Protein AF-0000000069947125 (afdb_homodimer)

pLDDT: mean 74.02, std 27.95, range [19.19, 97.94]

Secondary structure (DSSP, 8-state):
---------------------TT----------------SS-EETTEEEEE-SS---TT-EEEEEEEE-TTSSEEEEEE-BSSSSPPEEEEEETTTTEEEEESBSSTT-SEE------TTS--EEEEEEEEEE-TT--EEEEEEEEETT-PPPPPEEEEES-GGGB-EEEE-SSEEEEEEEEEE-----/--------------------------------TT---------BTTBEEEE-SS---TT-EEEEEEEE-TTSSEEEEEE-BSSSSPPEEEEEETTTTEEEEESBSSTT-SEE------TTSPPEEEEEEEEEE-TT--EEEEEEEEETT-PBPPPEEEE-S-GGGB-EEEE-SSEEEEEEEEEE-----

Foldseek 3Di:
DDDCPDDPVPPDDPPDPPPPDPPPCVDDDPPCVVCPPCPQQPPDVFFRKDWDPDQDDAFKKKKWKAWWDLVDQWWKKWFDFQVPDDIWMWIAGNPQQWIAIPPFPDPPPTFHHDDDDDPVDIKMKMKMWGWHADPVRWTKIWIWMDMPNDDITDITIDTDDDSRRGTMMGGGHGGDDIDDMDIDDDDPD/DDDDPPPCVDPPPPDPPDPPPPPDPPDPDDPCPVPPVCCPQPPDVFFRKDFDPDQDDAFKKKKWKAWWDLVDQWWKKWFDFQVPDDIWMWIAGNPQQWIAIPPFPDPPPTFHHDDDDDPVDIKMKMKMWGWHADPVRWTKIWIWMDMNNDDITDITIDTDDDSRRGTMMGGGHTGDDIDDMDIDDDDPD

Sequence (378 aa):
MEFVLCLIVLAIPYNQGAALPASDLELITKNDLSSSSELSPRISDGGTVFQMPTTIQPDLVITILGSLNTKDESFTVVLPSTSGSEDCQIQFFFENKTIVMSPAGSIQEPASYCMNLSDTVQHNFTLKLNARVSVAGVKSLGMVFEGDDYDESPYLTCVINDFQDIKQIIMKEGVANIHSLKFEFEQNHMEFVLCLIVLAIPYNQGAALPASDLELITKNDLSSSSELSPRISDGGTVFQMPTTIQPDLVITILGSLNTKDESFTVVLPSTSGSEDCQIQFFFENKTIVMSPAGSIQEPASYCMNLSDTVQHNFTLKLNARVSVAGVKSLGMVFEGDDYDESPYLTCVINDFQDIKQIIMKEGVANIHSLKFEFEQNH

Solvent-accessible surface area (backbone atoms only — not comparable to full-atom values): 21389 Å² total; per-residue (Å²): 133,85,86,81,80,73,80,80,76,77,79,76,74,85,73,75,79,72,77,73,76,76,68,72,66,70,69,82,77,79,69,79,72,64,74,72,72,75,64,52,54,61,58,50,105,64,20,36,51,32,38,45,37,53,76,56,41,72,55,26,34,39,39,39,33,30,29,46,28,79,89,42,69,29,33,34,40,36,36,49,40,72,80,70,55,78,42,36,34,41,37,36,32,63,86,81,27,35,34,38,42,32,52,55,55,49,88,70,62,66,38,78,38,88,68,91,81,54,94,84,51,88,40,37,37,39,42,37,36,34,31,40,62,45,95,89,64,51,35,28,39,34,36,37,44,27,47,67,84,48,68,68,37,70,80,42,36,23,60,44,93,51,52,76,31,45,51,40,42,30,41,42,42,24,62,64,44,66,38,33,43,34,40,35,41,59,73,82,123,138,79,89,82,72,81,76,75,76,79,72,79,76,81,74,77,75,79,74,71,75,81,61,79,68,70,74,79,70,82,72,76,73,59,76,64,76,66,77,48,56,59,66,52,106,64,20,35,58,33,38,46,37,49,70,57,37,72,55,25,34,40,39,40,34,31,30,47,28,79,89,43,67,32,33,31,39,36,36,48,40,72,82,70,55,78,42,38,35,40,36,35,32,63,85,80,29,33,34,38,43,31,52,55,56,47,89,70,61,65,39,76,37,89,65,91,82,55,92,86,50,87,40,36,37,39,40,38,38,34,30,41,62,48,94,88,66,50,36,30,41,35,35,37,45,26,48,67,83,46,68,67,36,69,81,42,36,23,59,45,92,52,51,78,31,44,51,40,42,29,41,45,41,24,62,65,45,66,38,33,42,33,40,35,42,59,73,83,125

Structure (mmCIF, N/CA/C/O backbone):
data_AF-0000000069947125-model_v1
#
loop_
_entity.id
_entity.type
_entity.pdbx_description
1 polymer 'Uncharacterized protein LOC113500694'
#
loop_
_atom_site.group_PDB
_atom_site.id
_atom_site.type_symbol
_atom_site.label_atom_id
_atom_site.label_alt_id
_atom_site.label_comp_id
_atom_site.label_asym_id
_atom_site.label_entity_id
_atom_site.label_seq_id
_atom_site.pdbx_PDB_ins_code
_atom_site.Cartn_x
_atom_site.Cartn_y
_atom_site.Cartn_z
_atom_site.occupancy
_atom_site.B_iso_or_equiv
_atom_site.auth_seq_id
_atom_site.auth_comp_id
_atom_site.auth_asym_id
_atom_site.auth_atom_id
_atom_site.pdbx_PDB_model_num
ATOM 1 N N . MET A 1 1 ? -81.812 -67.062 -23.5 1 29.16 1 MET A N 1
ATOM 2 C CA . MET A 1 1 ? -82.125 -66.188 -22.375 1 29.16 1 MET A CA 1
ATOM 3 C C . MET A 1 1 ? -80.938 -65.375 -21.969 1 29.16 1 MET A C 1
ATOM 5 O O . MET A 1 1 ? -81.062 -64.375 -21.219 1 29.16 1 MET A O 1
ATOM 9 N N . GLU A 1 2 ? -79.625 -65.812 -22.219 1 31.48 2 GLU A N 1
ATOM 10 C CA . GLU A 1 2 ? -78.75 -65.562 -21.141 1 31.48 2 GLU A CA 1
ATOM 11 C C . GLU A 1 2 ? -78.5 -64.062 -20.969 1 31.48 2 GLU A C 1
ATOM 13 O O . GLU A 1 2 ? -78.75 -63.281 -21.891 1 31.48 2 GLU A O 1
ATOM 18 N N . PHE A 1 3 ? -77.625 -63.75 -19.828 1 36.22 3 PHE A N 1
ATOM 19 C CA . PHE A 1 3 ? -77.25 -62.812 -18.797 1 36.22 3 PHE A CA 1
ATOM 20 C C . PHE A 1 3 ? -76.375 -61.719 -19.391 1 36.22 3 PHE A C 1
ATOM 22 O O . PHE A 1 3 ? -75.312 -62 -19.984 1 36.22 3 PHE A O 1
ATOM 29 N N . VAL A 1 4 ? -76.938 -60.5 -19.828 1 31.3 4 VAL A N 1
ATOM 30 C CA . VAL A 1 4 ? -76.438 -59.25 -20.391 1 31.3 4 VAL A CA 1
ATOM 31 C C . VAL A 1 4 ? -75.5 -58.625 -19.406 1 31.3 4 VAL A C 1
ATOM 33 O O . VAL A 1 4 ? -75.875 -58.156 -18.328 1 31.3 4 VAL A O 1
ATOM 36 N N . LEU A 1 5 ? -74.312 -59.25 -19.125 1 30.03 5 LEU A N 1
ATOM 37 C CA . LEU A 1 5 ? -73.312 -58.75 -18.188 1 30.03 5 LEU A CA 1
ATOM 38 C C . LEU A 1 5 ? -72.875 -57.312 -18.516 1 30.03 5 LEU A C 1
ATOM 40 O O . LEU A 1 5 ? -72.312 -57.062 -19.562 1 30.03 5 LEU A O 1
ATOM 44 N N . CYS A 1 6 ? -73.875 -56.344 -18.438 1 28.56 6 CYS A N 1
ATOM 45 C CA . CYS A 1 6 ? -73.5 -54.969 -18.766 1 28.56 6 CYS A CA 1
ATOM 46 C C . CYS A 1 6 ? -72.312 -54.5 -17.969 1 28.56 6 CYS A C 1
ATOM 48 O O . CYS A 1 6 ? -72.125 -54.938 -16.828 1 28.56 6 CYS A O 1
ATOM 50 N N . LEU A 1 7 ? -71.375 -53.688 -18.594 1 27.12 7 LEU A N 1
ATOM 51 C CA . LEU A 1 7 ? -70.125 -52.938 -18.625 1 27.12 7 LEU A CA 1
ATOM 52 C C . LEU A 1 7 ? -70.062 -51.844 -17.562 1 27.12 7 LEU A C 1
ATOM 54 O O . LEU A 1 7 ? -70.75 -50.844 -17.688 1 27.12 7 LEU A O 1
ATOM 58 N N . ILE A 1 8 ? -70.188 -52.219 -16.234 1 27.58 8 ILE A N 1
ATOM 59 C CA . ILE A 1 8 ? -70.312 -51.188 -15.211 1 27.58 8 ILE A CA 1
ATOM 60 C C . ILE A 1 8 ? -69 -50.344 -15.203 1 27.58 8 ILE A C 1
ATOM 62 O O . ILE A 1 8 ? -67.938 -50.844 -14.852 1 27.58 8 ILE A O 1
ATOM 66 N N . VAL A 1 9 ? -68.688 -49.562 -16.266 1 27.67 9 VAL A N 1
ATOM 67 C CA . VAL A 1 9 ? -67.5 -48.719 -16.359 1 27.67 9 VAL A CA 1
ATOM 68 C C . VAL A 1 9 ? -67.5 -47.688 -15.211 1 27.67 9 VAL A C 1
ATOM 70 O O . VAL A 1 9 ? -68.312 -46.781 -15.188 1 27.67 9 VAL A O 1
ATOM 73 N N . LEU A 1 10 ? -67.312 -48.156 -13.969 1 21.95 10 LEU A N 1
ATOM 74 C CA . LEU A 1 10 ? -67.25 -47.219 -12.852 1 21.95 10 LEU A CA 1
ATOM 75 C C . LEU A 1 10 ? -66.25 -46.094 -13.094 1 21.95 10 LEU A C 1
ATOM 77 O O . LEU A 1 10 ? -65.062 -46.375 -13.383 1 21.95 10 LEU A O 1
ATOM 81 N N . ALA A 1 11 ? -66.625 -44.875 -13.438 1 26.78 11 ALA A N 1
ATOM 82 C CA . ALA A 1 11 ? -66.125 -43.531 -13.602 1 26.78 11 ALA A CA 1
ATOM 83 C C . ALA A 1 11 ? -65.375 -43.062 -12.328 1 26.78 11 ALA A C 1
ATOM 85 O O . ALA A 1 11 ? -66.062 -42.719 -11.344 1 26.78 11 ALA A O 1
ATOM 86 N N . ILE A 1 12 ? -64.688 -43.938 -11.617 1 25.39 12 ILE A N 1
ATOM 87 C CA . ILE A 1 12 ? -64.25 -43.375 -10.336 1 25.39 12 ILE A CA 1
ATOM 88 C C . ILE A 1 12 ? -63.625 -42 -10.547 1 25.39 12 ILE A C 1
ATOM 90 O O . ILE A 1 12 ? -63.062 -41.719 -11.617 1 25.39 12 ILE A O 1
ATOM 94 N N . PRO A 1 13 ? -63.406 -41.156 -9.43 1 24.84 13 PRO A N 1
ATOM 95 C CA . PRO A 1 13 ? -63.406 -39.875 -8.758 1 24.84 13 PRO A CA 1
ATOM 96 C C . PRO A 1 13 ? -62.062 -39.156 -8.867 1 24.84 13 PRO A C 1
ATOM 98 O O . PRO A 1 13 ? -61.906 -38.062 -8.336 1 24.84 13 PRO A O 1
ATOM 101 N N . TYR A 1 14 ? -60.938 -39.844 -9.477 1 24.58 14 TYR A N 1
ATOM 102 C CA . TYR A 1 14 ? -59.719 -39.438 -8.828 1 24.58 14 TYR A CA 1
ATOM 103 C C . TYR A 1 14 ? -59.5 -37.938 -8.977 1 24.58 14 TYR A C 1
ATOM 105 O O . TYR A 1 14 ? -59.531 -37.406 -10.086 1 24.58 14 TYR A O 1
ATOM 113 N N . ASN A 1 15 ? -59.875 -37.125 -7.941 1 22.53 15 ASN A N 1
ATOM 114 C CA . ASN A 1 15 ? -59.719 -35.719 -7.602 1 22.53 15 ASN A CA 1
ATOM 115 C C . ASN A 1 15 ? -58.312 -35.25 -7.902 1 22.53 15 ASN A C 1
ATOM 117 O O . ASN A 1 15 ? -57.312 -35.812 -7.418 1 22.53 15 ASN A O 1
ATOM 121 N N . GLN A 1 16 ? -58.156 -34.688 -9.031 1 21.92 16 GLN A N 1
ATOM 122 C CA . GLN A 1 16 ? -57.062 -33.969 -9.648 1 21.92 16 GLN A CA 1
ATOM 123 C C . GLN A 1 16 ? -56.438 -32.938 -8.68 1 21.92 16 GLN A C 1
ATOM 125 O O . GLN A 1 16 ? -57.156 -32.125 -8.117 1 21.92 16 GLN A O 1
ATOM 130 N N . GLY A 1 17 ? -55.469 -33.438 -7.809 1 21.44 17 GLY A N 1
ATOM 131 C CA . GLY A 1 17 ? -54.594 -32.656 -6.949 1 21.44 17 GLY A CA 1
ATOM 132 C C . GLY A 1 17 ? -54.125 -31.359 -7.578 1 21.44 17 GLY A C 1
ATOM 133 O O . GLY A 1 17 ? -53.469 -31.359 -8.625 1 21.44 17 GLY A O 1
ATOM 134 N N . ALA A 1 18 ? -55.062 -30.453 -7.691 1 22.55 18 ALA A N 1
ATOM 135 C CA . ALA A 1 18 ? -54.812 -29.062 -8.078 1 22.55 18 ALA A CA 1
ATOM 136 C C . ALA A 1 18 ? -53.469 -28.578 -7.531 1 22.55 18 ALA A C 1
ATOM 138 O O . ALA A 1 18 ? -53.094 -28.922 -6.406 1 22.55 18 ALA A O 1
ATOM 139 N N . ALA A 1 19 ? -52.594 -28.266 -8.469 1 21.61 19 ALA A N 1
ATOM 140 C CA . ALA A 1 19 ? -51.281 -27.625 -8.508 1 21.61 19 ALA A CA 1
ATOM 141 C C . ALA A 1 19 ? -51.281 -26.328 -7.719 1 21.61 19 ALA A C 1
ATOM 143 O O . ALA A 1 19 ? -52.062 -25.406 -8.016 1 21.61 19 ALA A O 1
ATOM 144 N N . LEU A 1 20 ? -51.344 -26.391 -6.41 1 22.44 20 LEU A N 1
ATOM 145 C CA . LEU A 1 20 ? -51.281 -25.156 -5.625 1 22.44 20 LEU A CA 1
ATOM 146 C C . LEU A 1 20 ? -50.281 -24.172 -6.207 1 22.44 20 LEU A C 1
ATOM 148 O O . LEU A 1 20 ? -49.219 -24.594 -6.711 1 22.44 20 LEU A O 1
ATOM 152 N N . PRO A 1 21 ? -50.812 -23.062 -6.598 1 21.88 21 PRO A N 1
ATOM 153 C CA . PRO A 1 21 ? -50.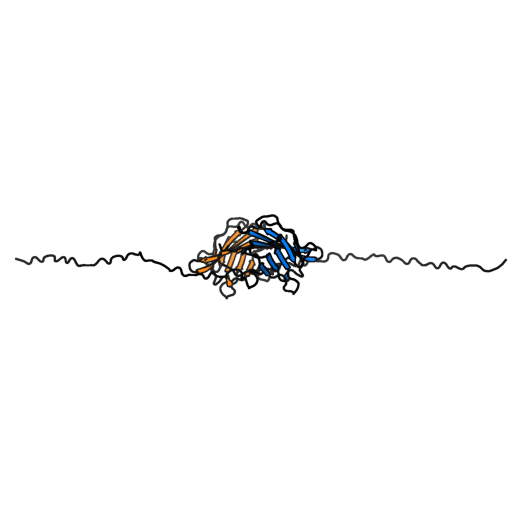094 -21.922 -7.152 1 21.88 21 PRO A CA 1
ATOM 154 C C . PRO A 1 21 ? -48.812 -21.609 -6.383 1 21.88 21 PRO A C 1
ATOM 156 O O . PRO A 1 21 ? -48.75 -21.828 -5.172 1 21.88 21 PRO A O 1
ATOM 159 N N . ALA A 1 22 ? -47.688 -21.812 -7.086 1 23.03 22 ALA A N 1
ATOM 160 C CA . ALA A 1 22 ? -46.312 -21.547 -6.734 1 23.03 22 ALA A CA 1
ATOM 161 C C . ALA A 1 22 ? -46.156 -20.141 -6.141 1 23.03 22 ALA A C 1
ATOM 163 O O . ALA A 1 22 ? -45.031 -19.641 -6.012 1 23.03 22 ALA A O 1
ATOM 164 N N . SER A 1 23 ? -47.344 -19.5 -6.082 1 22.16 23 SER A N 1
ATOM 165 C CA . SER A 1 23 ? -47 -18.094 -6.004 1 22.16 23 SER A CA 1
ATOM 166 C C . SER A 1 23 ? -46.062 -17.812 -4.836 1 22.16 23 SER A C 1
ATOM 168 O O . SER A 1 23 ? -45.344 -16.812 -4.828 1 22.16 23 SER A O 1
ATOM 170 N N . ASP A 1 24 ? -46.438 -18.469 -3.723 1 21.67 24 ASP A N 1
ATOM 171 C CA . ASP A 1 24 ? -46.156 -17.625 -2.572 1 21.67 24 ASP A CA 1
ATOM 172 C C . ASP A 1 24 ? -44.656 -17.5 -2.338 1 21.67 24 ASP A C 1
ATOM 174 O O . ASP A 1 24 ? -44.125 -18.094 -1.401 1 21.67 24 ASP A O 1
ATOM 178 N N . LEU A 1 25 ? -43.812 -17.953 -3.189 1 19.69 25 LEU A N 1
ATOM 179 C CA . LEU A 1 25 ? -42.469 -17.891 -2.66 1 19.69 25 LEU A CA 1
ATOM 180 C C . LEU A 1 25 ? -42.156 -16.516 -2.07 1 19.69 25 LEU A C 1
ATOM 182 O O . LEU A 1 25 ? -41.906 -15.57 -2.809 1 19.69 25 LEU A O 1
ATOM 186 N N . GLU A 1 26 ? -43.062 -16.062 -1.265 1 22.45 26 GLU A N 1
ATOM 187 C CA . GLU A 1 26 ? -42.688 -14.836 -0.564 1 22.45 26 GLU A CA 1
ATOM 188 C C . GLU A 1 26 ? -41.281 -14.922 0.019 1 22.45 26 GLU A C 1
ATOM 190 O O . GLU A 1 26 ? -41.062 -15.57 1.047 1 22.45 26 GLU A O 1
ATOM 195 N N . LEU A 1 27 ? -40.406 -15.438 -0.745 1 19.92 27 LEU A N 1
ATOM 196 C CA . LEU A 1 27 ? -39.094 -15.586 -0.104 1 19.92 27 LEU A CA 1
ATOM 197 C C . LEU A 1 27 ? -38.875 -14.508 0.953 1 19.92 27 LEU A C 1
ATOM 199 O O . LEU A 1 27 ? -39.531 -13.469 0.918 1 19.92 27 LEU A O 1
ATOM 203 N N . ILE A 1 28 ? -37.562 -14.461 1.354 1 19.83 28 ILE A N 1
ATOM 204 C CA . ILE A 1 28 ? -36.719 -14.156 2.52 1 19.83 28 ILE A CA 1
ATOM 205 C C . ILE A 1 28 ? -36.844 -12.68 2.865 1 19.83 28 ILE A C 1
ATOM 207 O O . ILE A 1 28 ? -36.719 -11.82 1.988 1 19.83 28 ILE A O 1
ATOM 211 N N . THR A 1 29 ? -37.375 -12.383 3.91 1 19.19 29 THR A N 1
ATOM 212 C CA . THR A 1 29 ? -37.406 -11.289 4.875 1 19.19 29 THR A CA 1
ATOM 213 C C . THR A 1 29 ? -36.094 -10.523 4.859 1 19.19 29 THR A C 1
ATOM 215 O O . THR A 1 29 ? -35 -11.125 4.828 1 19.19 29 THR A O 1
ATOM 218 N N . LYS A 1 30 ? -36.156 -9.219 4.555 1 27.03 30 LYS A N 1
ATOM 219 C CA . LYS A 1 30 ? -35.25 -8.086 4.668 1 27.03 30 LYS A CA 1
ATOM 220 C C . LYS A 1 30 ? -34.469 -8.133 5.977 1 27.03 30 LYS A C 1
ATOM 222 O O . LYS A 1 30 ? -34.969 -7.75 7.027 1 27.03 30 LYS A O 1
ATOM 227 N N . ASN A 1 31 ? -33.969 -9.297 6.367 1 22.95 31 ASN A N 1
ATOM 228 C CA . ASN A 1 31 ? -33.188 -9.078 7.574 1 22.95 31 ASN A CA 1
ATOM 229 C C . ASN A 1 31 ? -32.406 -7.75 7.512 1 22.95 31 ASN A C 1
ATOM 231 O O . ASN A 1 31 ? -31.844 -7.406 6.484 1 22.95 31 ASN A O 1
ATOM 235 N N . ASP A 1 32 ? -32.75 -6.848 8.336 1 23.28 32 ASP A N 1
ATOM 236 C CA . ASP A 1 32 ? -32.094 -5.645 8.852 1 23.28 32 ASP A CA 1
ATOM 237 C C . ASP A 1 32 ? -30.609 -5.859 9.039 1 23.28 32 ASP A C 1
ATOM 239 O O . ASP A 1 32 ? -30.156 -6.215 10.125 1 23.28 32 ASP A O 1
ATOM 243 N N . LEU A 1 33 ? -30 -6.625 8.195 1 24.45 33 LEU A N 1
ATOM 244 C CA . LEU A 1 33 ? -28.547 -6.707 8.25 1 24.45 33 LEU A CA 1
ATOM 245 C C . LEU A 1 33 ? -27.922 -5.312 8.258 1 24.45 33 LEU A C 1
ATOM 247 O O . LEU A 1 33 ? -27.719 -4.719 7.199 1 24.45 33 LEU A O 1
ATOM 251 N N . SER A 1 34 ? -28.391 -4.504 8.977 1 25.89 34 SER A N 1
ATOM 252 C CA . SER A 1 34 ? -27.734 -3.26 9.352 1 25.89 34 SER A CA 1
ATOM 253 C C . SER A 1 34 ? -26.266 -3.492 9.695 1 25.89 34 SER A C 1
ATOM 255 O O . SER A 1 34 ? -25.609 -2.613 10.25 1 25.89 34 SER A O 1
ATOM 257 N N . SER A 1 35 ? -25.891 -4.805 9.938 1 26.44 35 SER A N 1
ATOM 258 C CA . SER A 1 35 ? -24.531 -4.824 10.453 1 26.44 35 SER A CA 1
ATOM 259 C C . SER A 1 35 ? -23.578 -4.109 9.508 1 26.44 35 SER A C 1
ATOM 261 O O . SER A 1 35 ? -23.219 -4.641 8.453 1 26.44 35 SER A O 1
ATOM 263 N N . SER A 1 36 ? -23.875 -2.971 9.18 1 28.89 36 SER A N 1
ATOM 264 C CA . SER A 1 36 ? -22.953 -2.014 8.586 1 28.89 36 SER A CA 1
ATOM 265 C C . SER A 1 36 ? -21.531 -2.271 9.047 1 28.89 36 SER A C 1
ATOM 267 O O . SER A 1 36 ? -21.156 -1.948 10.18 1 28.89 36 SER A O 1
ATOM 269 N N . SER A 1 37 ? -21.016 -3.457 8.969 1 28.67 37 SER A N 1
ATOM 270 C CA . SER A 1 37 ? -19.703 -3.998 9.297 1 28.67 37 SER A CA 1
ATOM 271 C C . SER A 1 37 ? -18.594 -2.967 9.055 1 28.67 37 SER A C 1
ATOM 273 O O . SER A 1 37 ? -18.484 -2.43 7.949 1 28.67 37 SER A O 1
ATOM 275 N N . GLU A 1 38 ? -18.125 -2.287 10.086 1 29.22 38 GLU A N 1
ATOM 276 C CA . GLU A 1 38 ? -17 -1.437 10.5 1 29.22 38 GLU A CA 1
ATOM 277 C C . GLU A 1 38 ? -15.703 -1.87 9.828 1 29.22 38 GLU A C 1
ATOM 279 O O . GLU A 1 38 ? -14.883 -2.555 10.445 1 29.22 38 GLU A O 1
ATOM 284 N N . LEU A 1 39 ? -15.812 -2.707 8.953 1 33.25 39 LEU A N 1
ATOM 285 C CA . LEU A 1 39 ? -14.594 -3.168 8.305 1 33.25 39 LEU A CA 1
ATOM 286 C C . LEU A 1 39 ? -13.711 -1.988 7.898 1 33.25 39 LEU A C 1
ATOM 288 O O . LEU A 1 39 ? -12.992 -2.061 6.906 1 33.25 39 LEU A O 1
ATOM 292 N N . SER A 1 40 ? -14.219 -0.726 8.133 1 35.06 40 SER A N 1
ATOM 293 C CA . SER A 1 40 ? -13.461 0.505 7.934 1 35.06 40 SER A CA 1
ATOM 294 C C . SER A 1 40 ? -12.156 0.485 8.711 1 35.06 40 SER A C 1
ATOM 296 O O . SER A 1 40 ? -12.094 -0.067 9.812 1 35.06 40 SER A O 1
ATOM 298 N N . PRO A 1 41 ? -11 0.605 8.086 1 41.31 41 PRO A N 1
ATOM 299 C CA . PRO A 1 41 ? -9.859 0.853 8.977 1 41.31 41 PRO A CA 1
ATOM 300 C C . PRO A 1 41 ? -10.273 1.419 10.328 1 41.31 41 PRO A C 1
ATOM 302 O O . PRO A 1 41 ? -11.219 2.211 10.406 1 41.31 41 PRO A O 1
ATOM 305 N N . ARG A 1 42 ? -10.227 0.52 11.359 1 36.53 42 ARG A N 1
ATOM 306 C CA . ARG A 1 42 ? -10.688 0.913 12.68 1 36.53 42 ARG A CA 1
ATOM 307 C C . ARG A 1 42 ? -10.352 2.371 12.969 1 36.53 42 ARG A C 1
ATOM 309 O O . ARG A 1 42 ? -9.18 2.766 12.922 1 36.53 42 ARG A O 1
ATOM 316 N N . ILE A 1 43 ? -11.359 3.18 12.797 1 37.41 43 ILE A N 1
ATOM 317 C CA . ILE A 1 43 ? -11.344 4.496 13.414 1 37.41 43 ILE A CA 1
ATOM 318 C C . ILE A 1 43 ? -11.188 4.352 14.93 1 37.41 43 ILE A C 1
ATOM 320 O O . ILE A 1 43 ? -12.07 3.812 15.602 1 37.41 43 ILE A O 1
ATOM 324 N N . SER A 1 44 ? -10.172 3.779 15.445 1 34.34 44 SER A N 1
ATOM 325 C CA . SER A 1 44 ? -10.141 4.059 16.875 1 34.34 44 SER A CA 1
ATOM 326 C C . SER A 1 44 ? -10.484 5.516 17.172 1 34.34 44 SER A C 1
ATOM 328 O O . SER A 1 44 ? -10.477 6.352 16.266 1 34.34 44 SER A O 1
ATOM 330 N N . ASP A 1 45 ? -10.898 5.82 18.281 1 48.06 45 ASP A N 1
ATOM 331 C CA . ASP A 1 45 ? -11.086 7.156 18.844 1 48.06 45 ASP A CA 1
ATOM 332 C C . ASP A 1 45 ? -10.055 8.141 18.281 1 48.06 45 ASP A C 1
ATOM 334 O O . ASP A 1 45 ? -10.148 9.344 18.516 1 48.06 45 ASP A O 1
ATOM 338 N N . GLY A 1 46 ? -9.305 7.828 17.031 1 59.97 46 GLY A N 1
ATOM 339 C CA . GLY A 1 46 ? -8.289 8.797 16.625 1 59.97 46 GLY A CA 1
ATOM 340 C C . GLY A 1 46 ? -7.934 8.711 15.156 1 59.97 46 GLY A C 1
ATOM 341 O O . GLY A 1 46 ? -6.938 9.289 14.719 1 59.97 46 GLY A O 1
ATOM 342 N N . GLY A 1 47 ? -8.703 8.039 14.242 1 77 47 GLY A N 1
ATOM 343 C CA . GLY A 1 47 ? -8.484 8.086 12.805 1 77 47 GLY A CA 1
ATOM 344 C C . GLY A 1 47 ? -8.188 6.727 12.203 1 77 47 GLY A C 1
ATOM 345 O O . GLY A 1 47 ? -8.203 5.715 12.914 1 77 47 GLY A O 1
ATOM 346 N N . THR A 1 48 ? -8.297 6.57 10.953 1 87.31 48 THR A N 1
ATOM 347 C CA . THR A 1 48 ? -7.914 5.379 10.211 1 87.31 48 THR A CA 1
ATOM 348 C C . THR A 1 48 ? -6.406 5.148 10.297 1 87.31 48 THR A C 1
ATOM 350 O O . THR A 1 48 ? -5.621 6.059 10.039 1 87.31 48 THR A O 1
ATOM 353 N N . VAL A 1 49 ? -6.059 3.902 10.758 1 91.31 49 VAL A N 1
ATOM 354 C CA . VAL A 1 49 ? -4.645 3.58 10.93 1 91.31 49 VAL A CA 1
ATOM 355 C C . VAL A 1 49 ? -4.195 2.627 9.82 1 91.31 49 VAL A C 1
ATOM 357 O O . VAL A 1 49 ? -4.84 1.601 9.578 1 91.31 49 VAL A O 1
ATOM 360 N N . PHE A 1 50 ? -3.143 2.928 9.148 1 93.06 50 PHE A N 1
ATOM 361 C CA . PHE A 1 50 ? -2.48 2.053 8.188 1 93.06 50 PHE A CA 1
ATOM 362 C C . PHE A 1 50 ? -1.102 1.643 8.688 1 93.06 50 PHE A C 1
ATOM 364 O O . PHE A 1 50 ? -0.299 2.492 9.078 1 93.06 50 PHE A O 1
ATOM 371 N N . GLN A 1 51 ? -0.842 0.402 8.562 1 92.56 51 GLN A N 1
ATOM 372 C CA . GLN A 1 51 ? 0.504 -0.088 8.844 1 92.56 51 GLN A CA 1
ATOM 373 C C . GLN A 1 51 ? 1.395 0.018 7.609 1 92.56 51 GLN A C 1
ATOM 375 O O . GLN A 1 51 ? 0.937 -0.203 6.484 1 92.56 51 GLN A O 1
ATOM 380 N N . MET A 1 52 ? 2.639 0.32 7.879 1 92.88 52 MET A N 1
ATOM 381 C CA . MET A 1 52 ? 3.598 0.265 6.781 1 92.88 52 MET A CA 1
ATOM 382 C C . MET A 1 52 ? 3.82 -1.173 6.324 1 92.88 52 MET A C 1
ATOM 384 O O . MET A 1 52 ? 4.016 -2.068 7.148 1 92.88 52 MET A O 1
ATOM 388 N N . PRO A 1 53 ? 3.75 -1.284 5.008 1 92.19 53 PRO A N 1
ATOM 389 C CA . PRO A 1 53 ? 3.939 -2.658 4.535 1 92.19 53 PRO A CA 1
ATOM 390 C C . PRO A 1 53 ? 5.375 -3.148 4.707 1 92.19 53 PRO A C 1
ATOM 392 O O . PRO A 1 53 ? 5.621 -4.355 4.727 1 92.19 53 PRO A O 1
ATOM 395 N N . THR A 1 54 ? 6.324 -2.297 4.676 1 90 54 THR A N 1
ATOM 396 C CA . THR A 1 54 ? 7.742 -2.562 4.895 1 90 54 THR A CA 1
ATOM 397 C C . THR A 1 54 ? 8.422 -1.362 5.547 1 90 54 THR A C 1
ATOM 399 O O . THR A 1 54 ? 7.801 -0.313 5.73 1 90 54 THR A O 1
ATOM 402 N N . THR A 1 55 ? 9.648 -1.602 5.938 1 90.44 55 THR A N 1
ATOM 403 C CA . THR A 1 55 ? 10.43 -0.468 6.422 1 90.44 55 THR A CA 1
ATOM 404 C C . THR A 1 55 ? 10.617 0.569 5.32 1 90.44 55 THR A C 1
ATOM 406 O O . THR A 1 55 ? 10.891 0.218 4.168 1 90.44 55 THR A O 1
ATOM 409 N N . ILE A 1 56 ? 10.422 1.779 5.766 1 92.56 56 ILE A N 1
ATOM 410 C CA . ILE A 1 56 ? 10.609 2.865 4.809 1 92.56 56 ILE A CA 1
ATOM 411 C C . ILE A 1 56 ? 12.062 2.893 4.34 1 92.56 56 ILE A C 1
ATOM 413 O O . ILE A 1 56 ? 12.984 2.746 5.148 1 92.56 56 ILE A O 1
ATOM 417 N N . GLN A 1 57 ? 12.219 3.068 3.039 1 91.62 57 GLN A N 1
ATOM 418 C CA . GLN A 1 57 ? 13.531 3.244 2.426 1 91.62 57 GLN A CA 1
ATOM 419 C C . GLN A 1 57 ? 13.641 4.602 1.734 1 91.62 57 GLN A C 1
ATOM 421 O O . GLN A 1 57 ? 12.625 5.215 1.4 1 91.62 57 GLN A O 1
ATOM 426 N N . PRO A 1 58 ? 14.898 5.004 1.545 1 92.12 58 PRO A N 1
ATOM 427 C CA . PRO A 1 58 ? 15.047 6.258 0.796 1 92.12 58 PRO A CA 1
ATOM 428 C C . PRO A 1 58 ? 14.344 6.219 -0.559 1 92.12 58 PRO A C 1
ATOM 430 O O . PRO A 1 58 ? 14.344 5.18 -1.228 1 92.12 58 PRO A O 1
ATOM 433 N N . ASP A 1 59 ? 13.742 7.285 -0.928 1 93.06 59 ASP A N 1
ATOM 434 C CA . ASP A 1 59 ? 13.102 7.543 -2.217 1 93.06 59 ASP A CA 1
ATOM 435 C C . ASP A 1 59 ? 11.773 6.801 -2.33 1 93.06 59 ASP A C 1
ATOM 437 O O . ASP A 1 59 ? 11.148 6.801 -3.391 1 93.06 59 ASP A O 1
ATOM 441 N N . LEU A 1 60 ? 11.367 6.137 -1.286 1 95.56 60 LEU A N 1
ATOM 442 C CA . LEU A 1 60 ? 10 5.625 -1.245 1 95.56 60 LEU A CA 1
ATOM 443 C C . LEU A 1 60 ? 8.992 6.754 -1.434 1 95.56 60 LEU A C 1
ATOM 445 O O . LEU A 1 60 ? 9.125 7.82 -0.832 1 95.56 60 LEU A O 1
ATOM 449 N N . VAL A 1 61 ? 8.039 6.492 -2.277 1 97.06 61 VAL A N 1
ATOM 450 C CA . VAL A 1 61 ? 6.926 7.426 -2.436 1 97.06 61 VAL A CA 1
ATOM 451 C C . VAL A 1 61 ? 5.625 6.766 -1.98 1 97.06 61 VAL A C 1
ATOM 453 O O . VAL A 1 61 ? 5.293 5.664 -2.428 1 97.06 61 VAL A O 1
ATOM 456 N N . ILE A 1 62 ? 4.906 7.391 -1.117 1 97.31 62 ILE A N 1
ATOM 457 C CA . ILE A 1 62 ? 3.594 6.953 -0.658 1 97.31 62 ILE A CA 1
ATOM 458 C C . ILE A 1 62 ? 2.521 7.914 -1.168 1 97.31 62 ILE A C 1
ATOM 460 O O . ILE A 1 62 ? 2.623 9.125 -0.97 1 97.31 62 ILE A O 1
ATOM 464 N N . THR A 1 63 ? 1.512 7.406 -1.788 1 97.94 63 THR A N 1
ATOM 465 C CA . THR A 1 63 ? 0.401 8.219 -2.264 1 97.94 63 THR A CA 1
ATOM 466 C C . THR A 1 63 ? -0.916 7.758 -1.65 1 97.94 63 THR A C 1
ATOM 468 O O . THR A 1 63 ? -1.266 6.578 -1.737 1 97.94 63 THR A O 1
ATOM 471 N N . ILE A 1 64 ? -1.618 8.633 -1.089 1 97 64 ILE A N 1
ATOM 472 C CA . ILE A 1 64 ? -2.928 8.367 -0.503 1 97 64 ILE A CA 1
ATOM 473 C C . ILE A 1 64 ? -3.994 9.18 -1.234 1 97 64 ILE A C 1
ATOM 475 O O . ILE A 1 64 ? -3.869 10.398 -1.37 1 97 64 ILE A O 1
ATOM 479 N N . LEU A 1 65 ? -4.984 8.539 -1.731 1 96.81 65 LEU A N 1
ATOM 480 C CA . LEU A 1 65 ? -6.145 9.188 -2.336 1 96.81 65 LEU A CA 1
ATOM 481 C C . LEU A 1 65 ? -7.391 8.984 -1.477 1 96.81 65 LEU A C 1
ATOM 483 O O . LEU A 1 65 ? -7.637 7.883 -0.986 1 96.81 65 LEU A O 1
ATOM 487 N N . GLY A 1 66 ? -8.148 10.07 -1.327 1 95.75 66 GLY A N 1
ATOM 488 C CA . GLY A 1 66 ? -9.383 9.977 -0.552 1 95.75 66 GLY A CA 1
ATOM 489 C C . GLY A 1 66 ? -10.281 11.195 -0.717 1 95.75 66 GLY A C 1
ATOM 490 O O . GLY A 1 66 ? -10.07 12.008 -1.618 1 95.75 66 GLY A O 1
ATOM 491 N N . SER A 1 67 ? -11.281 11.227 0.097 1 93.81 67 SER A N 1
ATOM 492 C CA . SER A 1 67 ? -12.188 12.367 0.135 1 93.81 67 SER A CA 1
ATOM 493 C C . SER A 1 67 ? -12.102 13.094 1.47 1 93.81 67 SER A C 1
ATOM 495 O O . SER A 1 67 ? -11.867 12.477 2.51 1 93.81 67 SER A O 1
ATOM 497 N N . LEU A 1 68 ? -12.43 14.367 1.368 1 93.31 68 LEU A N 1
ATOM 498 C CA . LEU A 1 68 ? -12.32 15.219 2.551 1 93.31 68 LEU A CA 1
ATOM 499 C C . LEU A 1 68 ? -13.648 15.305 3.289 1 93.31 68 LEU A C 1
ATOM 501 O O . LEU A 1 68 ? -14.711 15.258 2.668 1 93.31 68 LEU A O 1
ATOM 505 N N . ASN A 1 69 ? -13.516 15.328 4.562 1 92.38 69 ASN A N 1
ATOM 506 C CA . ASN A 1 69 ? -14.609 15.797 5.41 1 92.38 69 ASN A CA 1
ATOM 507 C C . ASN A 1 69 ? -14.391 17.234 5.855 1 92.38 69 ASN A C 1
ATOM 509 O O . ASN A 1 69 ? -13.781 17.484 6.895 1 92.38 69 ASN A O 1
ATOM 513 N N . THR A 1 70 ? -15.008 18.172 5.18 1 91.19 70 THR A N 1
ATOM 514 C CA . THR A 1 70 ? -14.734 19.594 5.398 1 91.19 70 THR A CA 1
ATOM 515 C C . THR A 1 70 ? -15.547 20.125 6.574 1 91.19 70 THR A C 1
ATOM 517 O O . THR A 1 70 ? -15.469 21.312 6.898 1 91.19 70 THR A O 1
ATOM 520 N N . LYS A 1 71 ? -16.375 19.312 7.172 1 90.06 71 LYS A N 1
ATOM 521 C CA . LYS A 1 71 ? -17.078 19.734 8.391 1 90.06 71 LYS A CA 1
ATOM 522 C C . LYS A 1 71 ? -16.109 19.797 9.578 1 90.06 71 LYS A C 1
ATOM 524 O O . LYS A 1 71 ? -16.391 20.469 10.562 1 90.06 71 LYS A O 1
ATOM 529 N N . ASP A 1 72 ? -15.055 19.031 9.438 1 91.5 72 ASP A N 1
ATOM 530 C CA . ASP A 1 72 ? -14 19.141 10.445 1 91.5 72 ASP A CA 1
ATOM 531 C C . ASP A 1 72 ? -13.203 20.422 10.281 1 91.5 72 ASP A C 1
ATOM 533 O O . ASP A 1 72 ? -13.297 21.094 9.25 1 91.5 72 ASP A O 1
ATOM 537 N N . GLU A 1 73 ? -12.414 20.719 11.281 1 93 73 GLU A N 1
ATOM 538 C CA . GLU A 1 73 ? -11.617 21.953 11.258 1 93 73 GLU A CA 1
ATOM 539 C C . GLU A 1 73 ? -10.438 21.828 10.305 1 93 73 GLU A C 1
ATOM 541 O O . GLU A 1 73 ? -10.047 22.797 9.656 1 93 73 GLU A O 1
ATOM 546 N N . SER A 1 74 ? -9.906 20.578 10.312 1 94.12 74 SER A N 1
ATOM 547 C CA . SER A 1 74 ? -8.688 20.406 9.523 1 94.12 74 SER A CA 1
ATOM 548 C C . SER A 1 74 ? -8.562 18.969 9.016 1 94.12 74 SER A C 1
ATOM 550 O O . SER A 1 74 ? -9.219 18.062 9.531 1 94.12 74 SER A O 1
ATOM 552 N N . PHE A 1 75 ? -7.91 18.922 7.906 1 94.88 75 PHE A N 1
ATOM 553 C CA . PHE A 1 75 ? -7.32 17.641 7.504 1 94.88 75 PHE A CA 1
ATOM 554 C C . PHE A 1 75 ? -6.035 17.375 8.281 1 94.88 75 PHE A C 1
ATOM 556 O O . PHE A 1 75 ? -5.109 18.188 8.25 1 94.88 75 PHE A O 1
ATOM 563 N N . THR A 1 76 ? -5.973 16.188 8.984 1 94.44 76 THR A N 1
ATOM 564 C CA . THR A 1 76 ? -4.82 15.891 9.828 1 94.44 76 THR A CA 1
ATOM 565 C C . THR A 1 76 ? -4.332 14.461 9.602 1 94.44 76 THR A C 1
ATOM 567 O O . THR A 1 76 ? -5.105 13.508 9.727 1 94.44 76 THR A O 1
ATOM 570 N N . VAL A 1 77 ? -3.08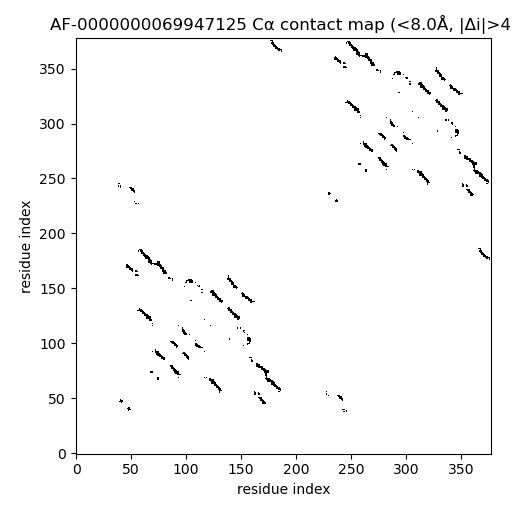8 14.32 9.281 1 95.69 77 VAL A N 1
ATOM 571 C CA . VAL A 1 77 ? -2.396 13.039 9.156 1 95.69 77 VAL A CA 1
ATOM 572 C C . VAL A 1 77 ? -1.184 13.016 10.086 1 95.69 77 VAL A C 1
ATOM 574 O O . VAL A 1 77 ? -0.407 13.969 10.125 1 95.69 77 VAL A O 1
ATOM 577 N N . VAL A 1 78 ? -1.06 11.93 10.773 1 94.44 78 VAL A N 1
ATOM 578 C CA . VAL A 1 78 ? 0.054 11.805 11.711 1 94.44 78 VAL A CA 1
ATOM 579 C C . VAL A 1 78 ? 0.868 10.555 11.383 1 94.44 78 VAL A C 1
ATOM 581 O O . VAL A 1 78 ? 0.304 9.484 11.125 1 94.44 78 VAL A O 1
ATOM 584 N N . LEU A 1 79 ? 2.125 10.664 11.312 1 94.94 79 LEU A N 1
ATOM 585 C CA . LEU A 1 79 ? 3.092 9.57 11.289 1 94.94 79 LEU A CA 1
ATOM 586 C C . LEU A 1 79 ? 3.854 9.492 12.609 1 94.94 79 LEU A C 1
ATOM 588 O O . LEU A 1 79 ? 4.863 10.172 12.789 1 94.94 79 LEU A O 1
ATOM 592 N N . PRO A 1 80 ? 3.398 8.648 13.438 1 93.75 80 PRO A N 1
ATOM 593 C CA . PRO A 1 80 ? 3.984 8.609 14.773 1 93.75 80 PRO A CA 1
ATOM 594 C C . PRO A 1 80 ? 5.402 8.039 14.781 1 93.75 80 PRO A C 1
ATOM 596 O O . PRO A 1 80 ? 5.707 7.117 14.023 1 93.75 80 PRO A O 1
ATOM 599 N N . SER A 1 81 ? 6.191 8.57 15.641 1 92.81 81 SER A N 1
ATOM 600 C CA . SER A 1 81 ? 7.52 8.023 15.891 1 92.81 81 SER A CA 1
ATOM 601 C C . SER A 1 81 ? 7.477 6.945 16.969 1 92.81 81 SER A C 1
ATOM 603 O O . SER A 1 81 ? 6.93 7.164 18.047 1 92.81 81 SER A O 1
ATOM 605 N N . THR A 1 82 ? 8.117 5.84 16.688 1 92.75 82 THR A N 1
ATOM 606 C CA . THR A 1 82 ? 8.125 4.758 17.672 1 92.75 82 THR A CA 1
ATOM 607 C C . THR A 1 82 ? 9.281 4.93 18.656 1 92.75 82 THR A C 1
ATOM 609 O O . THR A 1 82 ? 9.305 4.293 19.703 1 92.75 82 THR A O 1
ATOM 612 N N . SER A 1 83 ? 10.258 5.738 18.391 1 89.75 83 SER A N 1
ATOM 613 C CA . SER A 1 83 ? 11.438 5.914 19.219 1 89.75 83 SER A CA 1
ATOM 614 C C . SER A 1 83 ? 11.211 6.996 20.281 1 89.75 83 SER A C 1
ATOM 616 O O . SER A 1 83 ? 12.078 7.227 21.125 1 89.75 83 SER A O 1
ATOM 618 N N . GLY A 1 84 ? 10.133 7.699 20.266 1 85.88 84 GLY A N 1
ATOM 619 C CA . GLY A 1 84 ? 9.867 8.758 21.219 1 85.88 84 GLY A CA 1
ATOM 620 C C . GLY A 1 84 ? 10.172 10.141 20.688 1 85.88 84 GLY A C 1
ATOM 621 O O . GLY A 1 84 ? 9.914 11.141 21.359 1 85.88 84 GLY A O 1
ATOM 622 N N . SER A 1 85 ? 10.719 10.203 19.5 1 86.19 85 SER A N 1
ATOM 623 C CA . SER A 1 85 ? 10.891 11.508 18.875 1 86.19 85 SER A CA 1
ATOM 624 C C . SER A 1 85 ? 9.547 12.125 18.516 1 86.19 85 SER A C 1
ATOM 626 O O . SER A 1 85 ? 8.5 11.508 18.703 1 86.19 85 SER A O 1
ATOM 628 N N . GLU A 1 86 ? 9.602 13.352 18.078 1 89.44 86 GLU A N 1
ATOM 629 C CA . GLU A 1 86 ? 8.367 14.031 17.703 1 89.44 86 GLU A CA 1
ATOM 630 C C . GLU A 1 86 ? 7.723 13.359 16.5 1 89.44 86 GLU A C 1
ATOM 632 O O . GLU A 1 86 ? 8.414 12.953 15.555 1 89.44 86 GLU A O 1
ATOM 637 N N . ASP A 1 87 ? 6.422 13.273 16.562 1 92.31 87 ASP A N 1
ATOM 638 C CA . ASP A 1 87 ? 5.648 12.742 15.43 1 92.31 87 ASP A CA 1
ATOM 639 C C . ASP A 1 87 ? 5.652 13.727 14.258 1 92.31 87 ASP A C 1
ATOM 641 O O . ASP A 1 87 ? 5.648 14.938 14.461 1 92.31 87 ASP A O 1
ATOM 645 N N . CYS A 1 88 ? 5.676 13.195 13.07 1 93.5 88 CYS A N 1
ATOM 646 C CA . CYS A 1 88 ? 5.383 14.047 11.914 1 93.5 88 CYS A CA 1
ATOM 647 C C . CYS A 1 88 ? 3.881 14.234 11.742 1 93.5 88 CYS A C 1
ATOM 649 O O . CYS A 1 88 ? 3.123 13.258 11.773 1 93.5 88 CYS A O 1
ATOM 651 N N . GLN A 1 89 ? 3.527 15.445 11.617 1 92.69 89 GLN A N 1
ATOM 652 C CA . GLN A 1 89 ? 2.111 15.766 11.477 1 92.69 89 GLN A CA 1
ATOM 653 C C . GLN A 1 89 ? 1.884 16.75 10.328 1 92.69 89 GLN A C 1
ATOM 655 O O . GLN A 1 89 ? 2.59 17.75 10.219 1 92.69 89 GLN A O 1
ATOM 660 N N . ILE A 1 90 ? 0.95 16.406 9.539 1 92.69 90 ILE A N 1
ATOM 661 C CA . ILE A 1 90 ? 0.482 17.281 8.469 1 92.69 90 ILE A CA 1
ATOM 662 C C . ILE A 1 90 ? -0.924 17.781 8.789 1 92.69 90 ILE A C 1
ATOM 664 O O . ILE A 1 90 ? -1.813 17 9.117 1 92.69 90 ILE A O 1
ATOM 668 N N . GLN A 1 91 ? -1.08 19.062 8.664 1 92.69 91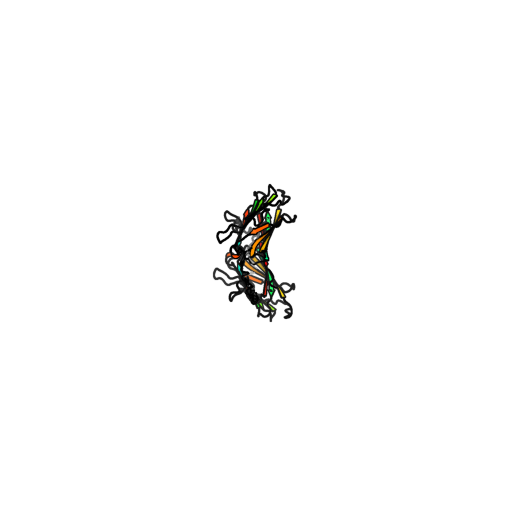 GLN A N 1
ATOM 669 C CA . GLN A 1 91 ? -2.4 19.641 8.914 1 92.69 91 GLN A CA 1
ATOM 670 C C . GLN A 1 91 ? -2.764 20.672 7.852 1 92.69 91 GLN A C 1
ATOM 672 O O . GLN A 1 91 ? -1.968 21.562 7.551 1 92.69 91 GLN A O 1
ATOM 677 N N . PHE A 1 92 ? -3.875 20.5 7.285 1 93.81 92 PHE A N 1
ATOM 678 C CA . PHE A 1 92 ? -4.488 21.516 6.441 1 93.81 92 PHE A CA 1
ATOM 679 C C . PHE A 1 92 ? -5.742 22.078 7.098 1 93.81 92 PHE A C 1
ATOM 681 O O . PHE A 1 92 ? -6.746 21.375 7.23 1 93.81 92 PHE A O 1
ATOM 688 N N . PHE A 1 93 ? -5.637 23.328 7.375 1 93.06 93 PHE A N 1
ATOM 689 C CA . PHE A 1 93 ? -6.758 24.016 8.008 1 93.06 93 PHE A CA 1
ATOM 690 C C . PHE A 1 93 ? -7.707 24.578 6.961 1 93.06 93 PHE A C 1
ATOM 692 O O . PHE A 1 93 ? -7.32 25.438 6.164 1 93.06 93 PHE A O 1
ATOM 699 N N . PHE A 1 94 ? -8.922 24.172 7.004 1 91.62 94 PHE A N 1
ATOM 700 C CA . PHE A 1 94 ? -9.867 24.469 5.934 1 91.62 94 PHE A CA 1
ATOM 701 C C . PHE A 1 94 ? -10.281 25.922 5.965 1 91.62 94 PHE A C 1
ATOM 703 O O . PHE A 1 94 ? -10.43 26.562 4.914 1 91.62 94 PHE A O 1
ATOM 710 N N . GLU A 1 95 ? -10.547 26.469 7.109 1 90.19 95 GLU A N 1
ATOM 711 C CA . GLU A 1 95 ? -11.062 27.828 7.23 1 90.19 95 GLU A CA 1
ATOM 712 C C . GLU A 1 95 ? -10.047 28.844 6.727 1 90.19 95 GLU A C 1
ATOM 714 O O . GLU A 1 95 ? -10.383 29.719 5.914 1 90.19 95 GLU A O 1
ATOM 719 N N . ASN A 1 96 ? -8.828 28.719 7.133 1 89.44 96 ASN A N 1
ATOM 720 C CA . ASN A 1 96 ? -7.852 29.75 6.789 1 89.44 96 ASN A CA 1
ATOM 721 C C . ASN A 1 96 ? -6.984 29.328 5.609 1 89.44 96 ASN A C 1
ATOM 723 O O . ASN A 1 96 ? -6.102 30.062 5.18 1 89.44 96 ASN A O 1
ATOM 727 N N . LYS A 1 97 ? -7.145 28.109 5.172 1 89.12 97 LYS A N 1
ATOM 728 C CA . LYS A 1 97 ? -6.484 27.609 3.971 1 89.12 97 LYS A CA 1
ATOM 729 C C . LYS A 1 97 ? -4.969 27.578 4.145 1 89.12 97 LYS A C 1
ATOM 731 O O . LYS A 1 97 ? -4.23 28.031 3.268 1 89.12 97 LYS A O 1
ATOM 736 N N . THR A 1 98 ? -4.57 27.125 5.254 1 90.94 98 THR A N 1
ATOM 737 C CA . THR A 1 98 ? -3.154 27 5.574 1 90.94 98 THR A CA 1
ATOM 738 C C . THR A 1 98 ? -2.779 25.531 5.793 1 90.94 98 THR A C 1
ATOM 740 O O . THR A 1 98 ? -3.547 24.781 6.391 1 90.94 98 THR A O 1
ATOM 743 N N . ILE A 1 99 ? -1.598 25.219 5.332 1 92.38 99 ILE A N 1
ATOM 744 C CA . ILE A 1 99 ? -1.069 23.875 5.5 1 92.38 99 ILE A CA 1
ATOM 745 C C . ILE A 1 99 ? 0.245 23.922 6.277 1 92.38 99 ILE A C 1
ATOM 747 O O . ILE A 1 99 ? 1.072 24.812 6.047 1 92.38 99 ILE A O 1
ATOM 751 N N . VAL A 1 100 ? 0.351 23.016 7.211 1 90.75 100 VAL A N 1
ATOM 752 C CA . VAL A 1 100 ? 1.53 22.984 8.07 1 90.75 100 VAL A CA 1
ATOM 753 C C . VAL A 1 100 ? 2.025 21.547 8.234 1 90.75 100 VAL A C 1
ATOM 755 O O . VAL A 1 100 ? 1.229 20.609 8.234 1 90.75 100 VAL A O 1
ATOM 758 N N .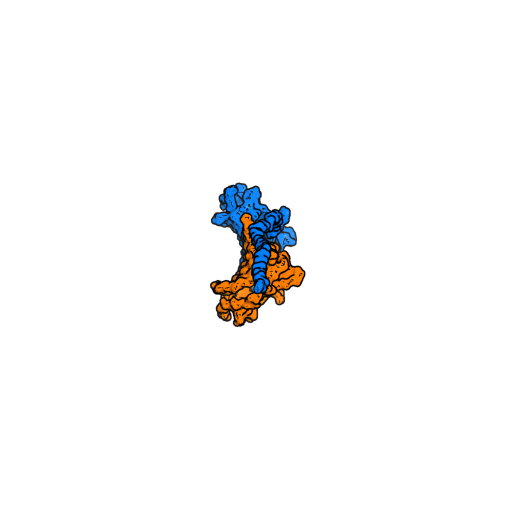 MET A 1 101 ? 3.26 21.328 8.234 1 90.19 101 MET A N 1
ATOM 759 C CA . MET A 1 101 ? 3.9 20.078 8.617 1 90.19 101 MET A CA 1
ATOM 760 C C . MET A 1 101 ? 4.762 20.266 9.859 1 90.19 101 MET A C 1
ATOM 762 O O . MET A 1 101 ? 5.531 21.219 9.953 1 90.19 101 MET A O 1
ATOM 766 N N . SER A 1 102 ? 4.637 19.375 10.883 1 86.69 102 SER A N 1
ATOM 767 C CA . SER A 1 102 ? 5.379 19.469 12.141 1 86.69 102 SER A CA 1
ATOM 768 C C . SER A 1 102 ? 6.031 18.125 12.484 1 86.69 102 SER A C 1
ATOM 770 O O . SER A 1 102 ? 5.414 17.078 12.344 1 86.69 102 SER A O 1
ATOM 772 N N . PRO A 1 103 ? 7.129 18.125 13.141 1 82.06 103 PRO A N 1
ATOM 773 C CA . PRO A 1 103 ? 8.039 19.266 13.281 1 82.06 103 PRO A CA 1
ATOM 774 C C . PRO A 1 103 ? 8.523 19.797 11.938 1 82.06 103 PRO A C 1
ATOM 776 O O . PRO A 1 103 ? 8.812 19.016 11.023 1 82.06 103 PRO A O 1
ATOM 779 N N . ALA A 1 104 ? 8.523 21.094 11.859 1 70.75 104 ALA A N 1
ATOM 780 C CA . ALA A 1 104 ? 8.867 21.719 10.586 1 70.75 104 ALA A CA 1
ATOM 781 C C . ALA A 1 104 ? 10.344 21.5 10.266 1 70.75 104 ALA A C 1
ATOM 783 O O . ALA A 1 104 ? 11.211 21.703 11.117 1 70.75 104 ALA A O 1
ATOM 784 N N . GLY A 1 105 ? 10.5 20.859 9.188 1 66.88 105 GLY A N 1
ATOM 785 C CA . GLY A 1 105 ? 11.875 20.766 8.711 1 66.88 105 GLY A CA 1
ATOM 786 C C . GLY A 1 105 ? 12.406 22.078 8.172 1 66.88 105 GLY A C 1
ATOM 787 O O . GLY A 1 105 ? 13.602 22.203 7.922 1 66.88 105 GLY A O 1
ATOM 788 N N . SER A 1 106 ? 11.438 22.922 7.859 1 62.53 106 SER A N 1
ATOM 789 C CA . SER A 1 106 ? 11.859 24.234 7.363 1 62.53 106 SER A CA 1
ATOM 790 C C . SER A 1 106 ? 11.211 25.359 8.148 1 62.53 106 SER A C 1
ATOM 792 O O . SER A 1 106 ? 10.148 25.172 8.758 1 62.53 106 SER A O 1
ATOM 794 N N . ILE A 1 107 ? 11.938 26.469 8.219 1 57.25 107 ILE A N 1
ATOM 795 C CA . ILE A 1 107 ? 11.562 27.672 8.945 1 57.25 107 ILE A CA 1
ATOM 796 C C . ILE A 1 107 ? 10.281 28.266 8.352 1 57.25 107 ILE A C 1
ATOM 798 O O . ILE A 1 107 ? 9.547 28.969 9.031 1 57.25 107 ILE A O 1
ATOM 802 N N . GLN A 1 108 ? 9.891 27.922 7.18 1 59.59 108 GLN A N 1
ATOM 803 C CA . GLN A 1 108 ? 8.828 28.609 6.461 1 59.59 108 GLN A CA 1
ATOM 804 C C . GLN A 1 108 ? 7.484 27.906 6.656 1 59.59 108 GLN A C 1
ATOM 806 O O . GLN A 1 108 ? 6.523 28.188 5.93 1 59.59 108 GLN A O 1
ATOM 811 N N . GLU A 1 109 ? 7.316 27.219 7.59 1 65.38 109 GLU A N 1
ATOM 812 C CA . GLU A 1 109 ? 6.008 26.672 7.938 1 65.38 109 GLU A CA 1
ATOM 813 C C . GLU A 1 109 ? 5.316 27.531 9 1 65.38 109 GLU A C 1
ATOM 815 O O . GLU A 1 109 ? 5.969 28.031 9.906 1 65.38 109 GLU A O 1
ATOM 820 N N . PRO A 1 110 ? 3.967 27.906 8.586 1 77.06 110 PRO A N 1
ATOM 821 C CA . PRO A 1 110 ? 2.893 27.406 7.727 1 77.06 110 PRO A CA 1
ATOM 822 C C . PRO A 1 110 ? 2.92 28.016 6.332 1 77.06 110 PRO A C 1
ATOM 824 O O . PRO A 1 110 ? 3.375 29.141 6.156 1 77.06 110 PRO A O 1
ATOM 827 N N . ALA A 1 111 ? 2.455 27.234 5.328 1 83.56 111 ALA A N 1
ATOM 828 C CA . ALA A 1 111 ? 2.314 27.703 3.959 1 83.56 111 ALA A CA 1
ATOM 829 C C . ALA A 1 111 ? 0.843 27.875 3.586 1 83.56 111 ALA A C 1
ATOM 831 O O . ALA A 1 111 ? -0.022 27.172 4.105 1 83.56 111 ALA A O 1
ATOM 832 N N . SER A 1 112 ? 0.569 28.906 2.773 1 84 112 SER A N 1
ATOM 833 C CA . SER A 1 112 ? -0.783 29.062 2.248 1 84 112 SER A CA 1
ATOM 834 C C . SER A 1 112 ? -1.076 28.031 1.158 1 84 112 SER A C 1
ATOM 836 O O . SER A 1 112 ? -0.204 27.719 0.348 1 84 112 SER A O 1
ATOM 838 N N . TYR A 1 113 ? -2.316 27.547 1.229 1 86.69 113 TYR A N 1
ATOM 839 C CA . TYR A 1 113 ? -2.791 26.625 0.196 1 86.69 113 TYR A CA 1
ATOM 840 C C . TYR A 1 113 ? -4.242 26.922 -0.167 1 86.69 113 TYR A C 1
ATOM 842 O O . TYR A 1 113 ? -5.129 26.844 0.683 1 86.69 113 TYR A O 1
ATOM 850 N N . CYS A 1 114 ? -4.438 27.266 -1.483 1 79.75 114 CYS A N 1
ATOM 851 C CA . CYS A 1 114 ? -5.762 27.688 -1.916 1 79.75 114 CYS A CA 1
ATOM 852 C C . CYS A 1 114 ? -6.547 26.531 -2.498 1 79.75 114 CYS A C 1
ATOM 854 O O . CYS A 1 114 ? -6.109 25.906 -3.469 1 79.75 114 CYS A O 1
ATOM 856 N N . MET A 1 115 ? -7.527 26.156 -1.729 1 81.75 115 MET A N 1
ATOM 857 C CA . MET A 1 115 ? -8.5 25.188 -2.213 1 81.75 115 MET A CA 1
ATOM 858 C C . MET A 1 115 ? -9.914 25.75 -2.15 1 81.75 115 MET A C 1
ATOM 860 O O . MET A 1 115 ? -10.258 26.469 -1.213 1 81.75 115 MET A O 1
ATOM 864 N N . ASN A 1 116 ? -10.562 25.594 -3.268 1 78.06 116 ASN A N 1
ATOM 865 C CA . ASN A 1 116 ? -11.969 25.984 -3.234 1 78.06 116 ASN A CA 1
ATOM 866 C C . ASN A 1 116 ? -12.82 24.938 -2.529 1 78.06 116 ASN A C 1
ATOM 868 O O . ASN A 1 116 ? -13.078 23.859 -3.082 1 78.06 116 ASN A O 1
ATOM 872 N N . LEU A 1 117 ? -13.117 25.25 -1.311 1 81.19 117 LEU A N 1
ATOM 873 C CA . LEU A 1 117 ? -13.906 24.312 -0.52 1 81.19 117 LEU A CA 1
ATOM 874 C C . LEU A 1 117 ? -15.375 24.734 -0.5 1 81.19 117 LEU A C 1
ATOM 876 O O . LEU A 1 117 ? -15.703 25.859 -0.142 1 81.19 117 LEU A O 1
ATOM 880 N N . SER A 1 118 ? -16.156 24.016 -1.295 1 75.06 118 SER A N 1
ATOM 881 C CA . SER A 1 118 ? -17.594 24.234 -1.234 1 75.06 118 SER A CA 1
ATOM 882 C C . SER A 1 118 ? -18.281 23.141 -0.404 1 75.06 118 SER A C 1
ATOM 884 O O . SER A 1 118 ? -17.859 21.984 -0.413 1 75.06 118 SER A O 1
ATOM 886 N N . ASP A 1 119 ? -19.203 23.547 0.346 1 70.94 119 ASP A N 1
ATOM 887 C CA . ASP A 1 119 ? -19.922 22.609 1.202 1 70.94 119 ASP A CA 1
ATOM 888 C C . ASP A 1 119 ? -20.828 21.688 0.376 1 70.94 119 ASP A C 1
ATOM 890 O O . ASP A 1 119 ? -21.344 20.703 0.889 1 70.94 119 ASP A O 1
ATOM 894 N N . THR A 1 120 ? -20.953 21.953 -0.744 1 72.12 120 THR A N 1
ATOM 895 C CA . THR A 1 120 ? -21.984 21.266 -1.508 1 72.12 120 THR A CA 1
ATOM 896 C C . THR A 1 120 ? -21.391 20.094 -2.285 1 72.12 120 THR A C 1
ATOM 898 O O . THR A 1 120 ? -22.125 19.266 -2.82 1 72.12 120 THR A O 1
ATOM 901 N N . VAL A 1 121 ? -20.141 20.109 -2.305 1 77.44 121 VAL A N 1
ATOM 902 C CA . VAL A 1 121 ? -19.562 19.047 -3.133 1 77.44 121 VAL A CA 1
ATOM 903 C C . VAL A 1 121 ? -18.547 18.266 -2.322 1 77.44 121 VAL A C 1
ATOM 905 O O . VAL A 1 121 ? -17.938 18.797 -1.392 1 77.44 121 VAL A O 1
ATOM 908 N N . GLN A 1 122 ? -18.5 17.031 -2.627 1 87.75 122 GLN A N 1
ATOM 909 C CA . GLN A 1 122 ? -17.438 16.219 -2.059 1 87.75 122 GLN A CA 1
ATOM 910 C C . GLN A 1 122 ? -16.078 16.578 -2.662 1 87.75 122 GLN A C 1
ATOM 912 O O . GLN A 1 122 ? -15.945 16.672 -3.885 1 87.75 122 GLN A O 1
ATOM 917 N N . HIS A 1 123 ? -15.188 16.828 -1.782 1 92.69 123 HIS A N 1
ATOM 918 C CA . HIS A 1 123 ? -13.836 17.156 -2.209 1 92.69 123 HIS A CA 1
ATOM 919 C C . HIS A 1 123 ? -12.898 15.969 -2.061 1 92.69 123 HIS A C 1
ATOM 921 O O . HIS A 1 123 ? -12.961 15.25 -1.058 1 92.69 123 HIS A O 1
ATOM 927 N N . ASN A 1 124 ? -12.102 15.82 -3.061 1 94 124 ASN A N 1
ATOM 928 C CA . ASN A 1 124 ? -11.102 14.758 -3.012 1 94 124 ASN A CA 1
ATOM 929 C C . ASN A 1 124 ? -9.711 15.312 -2.723 1 94 124 ASN A C 1
ATOM 931 O O . ASN A 1 124 ? -9.469 16.516 -2.895 1 94 124 ASN A O 1
ATOM 935 N N . PHE A 1 125 ? -8.859 14.422 -2.242 1 94.38 125 PHE A N 1
ATOM 936 C CA . PHE A 1 125 ? -7.477 14.844 -2.025 1 94.38 125 PHE A CA 1
ATOM 937 C C . PHE A 1 125 ? -6.5 13.789 -2.518 1 94.38 125 PHE A C 1
ATOM 939 O O . PHE A 1 125 ? -6.855 12.609 -2.623 1 94.38 125 PHE A O 1
ATOM 946 N N . THR A 1 126 ? -5.348 14.203 -2.846 1 96.69 126 THR A N 1
ATOM 947 C CA . THR A 1 126 ? -4.145 13.391 -3.018 1 96.69 126 THR A CA 1
ATOM 948 C C . THR A 1 126 ? -3.045 13.852 -2.064 1 96.69 126 THR A C 1
ATOM 950 O O . THR A 1 126 ? -2.682 15.031 -2.047 1 96.69 126 THR A O 1
ATOM 953 N N . LEU A 1 127 ? -2.576 13.008 -1.254 1 97.19 127 LEU A N 1
ATOM 954 C CA . LEU A 1 127 ? -1.415 13.25 -0.405 1 97.19 127 LEU A CA 1
ATOM 955 C C . LEU A 1 127 ? -0.224 12.406 -0.861 1 97.19 127 LEU A C 1
ATOM 957 O O . LEU A 1 127 ? -0.313 11.18 -0.93 1 97.19 127 LEU A O 1
ATOM 961 N N . LYS A 1 128 ? 0.837 13.055 -1.122 1 97.5 128 LYS A N 1
ATOM 962 C CA . LYS A 1 128 ? 2.062 12.367 -1.519 1 97.5 128 LYS A CA 1
ATOM 963 C C . LYS A 1 128 ? 3.168 12.578 -0.487 1 97.5 128 LYS A C 1
ATOM 965 O O . LYS A 1 128 ? 3.469 13.711 -0.111 1 97.5 128 LYS A O 1
ATOM 970 N N . LEU A 1 129 ? 3.703 11.5 -0.024 1 96.69 129 LEU A N 1
ATOM 971 C CA . LEU A 1 129 ? 4.855 11.508 0.874 1 96.69 129 LEU A CA 1
ATOM 972 C C . LEU A 1 129 ? 6.086 10.922 0.187 1 96.69 129 LEU A C 1
ATOM 974 O O . LEU A 1 129 ? 5.988 9.914 -0.511 1 96.69 129 LEU A O 1
ATOM 978 N N . ASN A 1 130 ? 7.156 11.547 0.457 1 96.69 130 ASN A N 1
ATOM 979 C CA . ASN A 1 130 ? 8.414 11.086 -0.121 1 96.69 130 ASN A CA 1
ATOM 980 C C . ASN A 1 130 ? 9.516 10.992 0.933 1 96.69 130 ASN A C 1
ATOM 982 O O . ASN A 1 130 ? 9.805 11.977 1.622 1 96.69 130 ASN A O 1
ATOM 986 N N . ALA A 1 131 ? 10.086 9.852 1.021 1 96.56 131 ALA A N 1
ATOM 987 C CA . ALA A 1 131 ? 11.219 9.656 1.927 1 96.56 131 ALA A CA 1
ATOM 988 C C . ALA A 1 131 ? 12.523 10.133 1.29 1 96.56 131 ALA A C 1
ATOM 990 O O . ALA A 1 131 ? 12.875 9.703 0.191 1 96.56 131 ALA A O 1
ATOM 991 N N . ARG A 1 132 ? 13.211 10.906 2.115 1 94.56 132 ARG A N 1
ATOM 992 C CA . ARG A 1 132 ? 14.414 11.508 1.543 1 94.56 132 ARG A CA 1
ATOM 993 C C . ARG A 1 132 ? 15.57 11.469 2.537 1 94.56 132 ARG A C 1
ATOM 995 O O . ARG A 1 132 ? 15.352 11.5 3.75 1 94.56 132 ARG A O 1
ATOM 1002 N N . VAL A 1 133 ? 16.719 11.43 2.008 1 93.5 133 VAL A N 1
ATOM 1003 C CA . VAL A 1 133 ? 17.953 11.633 2.756 1 93.5 133 VAL A CA 1
ATOM 1004 C C . VAL A 1 133 ? 18.766 12.758 2.117 1 93.5 133 VAL A C 1
ATOM 1006 O O . VAL A 1 133 ? 19.094 12.695 0.928 1 93.5 133 VAL A O 1
ATOM 1009 N N . SER A 1 134 ? 19.062 13.734 2.871 1 91.56 134 SER A N 1
ATOM 1010 C CA . SER A 1 134 ? 19.875 14.836 2.348 1 91.56 134 SER A CA 1
ATOM 1011 C C . SER A 1 134 ? 21.328 14.406 2.158 1 91.56 134 SER A C 1
ATOM 1013 O O . SER A 1 134 ? 21.734 13.344 2.629 1 91.56 134 SER A O 1
ATOM 1015 N N . VAL A 1 135 ? 22.016 15.305 1.509 1 91.69 135 VAL A N 1
ATOM 1016 C CA . VAL A 1 135 ? 23.438 15.055 1.292 1 91.69 135 VAL A CA 1
ATOM 1017 C C . VAL A 1 135 ? 24.156 14.938 2.637 1 91.69 135 VAL A C 1
ATOM 1019 O O . VAL A 1 135 ? 25.109 14.172 2.77 1 91.69 135 VAL A O 1
ATOM 1022 N N . ALA A 1 136 ? 23.734 15.648 3.674 1 92.69 136 ALA A N 1
ATOM 1023 C CA . ALA A 1 136 ? 24.328 15.648 5.008 1 92.69 136 ALA A CA 1
ATOM 1024 C C . ALA A 1 136 ? 23.859 14.445 5.816 1 92.69 136 ALA A C 1
ATOM 1026 O O . ALA A 1 136 ? 24.219 14.297 6.992 1 92.69 136 ALA A O 1
ATOM 1027 N N . GLY A 1 137 ? 22.984 13.609 5.242 1 92.25 137 GLY A N 1
ATOM 1028 C CA . GLY A 1 137 ? 22.547 12.391 5.91 1 92.25 137 GLY A CA 1
ATOM 1029 C C . GLY A 1 137 ? 21.297 12.594 6.742 1 92.25 137 GLY A C 1
ATOM 1030 O O . GLY A 1 137 ? 20.906 11.703 7.508 1 92.25 137 GLY A O 1
ATOM 1031 N N . VAL A 1 138 ? 20.703 13.773 6.574 1 92.38 138 VAL A N 1
ATOM 1032 C CA . VAL A 1 138 ? 19.484 14.055 7.34 1 92.38 138 VAL A CA 1
ATOM 1033 C C . VAL A 1 138 ? 18.297 13.352 6.695 1 92.38 138 VAL A C 1
ATOM 1035 O O . VAL A 1 138 ? 18.062 13.5 5.492 1 92.38 138 VAL A O 1
ATOM 1038 N N . LYS A 1 139 ? 17.609 12.617 7.504 1 93.5 139 LYS A N 1
ATOM 1039 C CA . LYS A 1 139 ? 16.422 11.906 7.031 1 93.5 139 LYS A CA 1
ATOM 1040 C C . LYS A 1 139 ? 15.156 12.742 7.23 1 93.5 139 LYS A C 1
ATOM 1042 O O . LYS A 1 139 ? 14.984 13.383 8.273 1 93.5 139 LYS A O 1
ATOM 1047 N N . SER A 1 140 ? 14.336 12.727 6.129 1 93.94 140 SER A N 1
ATOM 1048 C CA . SER A 1 140 ? 13.109 13.508 6.203 1 93.94 140 SER A CA 1
ATOM 1049 C C . SER A 1 140 ? 12 12.891 5.359 1 93.94 140 SER A C 1
ATOM 1051 O O . SER A 1 140 ? 12.266 12.047 4.5 1 93.94 140 SER A O 1
ATOM 1053 N N . LEU A 1 141 ? 10.789 13.289 5.672 1 94.75 141 LEU A N 1
ATOM 1054 C CA . LEU A 1 141 ? 9.625 13.031 4.832 1 94.75 141 LEU A CA 1
ATOM 1055 C C . LEU A 1 141 ? 9.125 14.32 4.184 1 94.75 141 LEU A C 1
ATOM 1057 O O . LEU A 1 141 ? 8.773 15.273 4.875 1 94.75 141 LEU A O 1
ATOM 1061 N N . GLY A 1 142 ? 9.227 14.328 2.852 1 93.88 142 GLY A N 1
ATOM 1062 C CA . GLY A 1 142 ? 8.586 15.391 2.098 1 93.88 142 GLY A CA 1
ATOM 1063 C C . GLY A 1 142 ? 7.113 15.133 1.825 1 93.88 142 GLY A C 1
ATOM 1064 O O . GLY A 1 142 ? 6.691 13.977 1.728 1 93.88 142 GLY A O 1
ATOM 1065 N N . MET A 1 143 ? 6.359 16.219 1.649 1 94 143 MET A N 1
ATOM 1066 C CA . MET A 1 143 ? 4.93 16.031 1.405 1 94 143 MET A CA 1
ATOM 1067 C C . MET A 1 143 ? 4.406 17.062 0.416 1 94 143 MET A C 1
ATOM 1069 O O . MET A 1 143 ? 4.867 18.203 0.408 1 94 143 MET A O 1
ATOM 1073 N N . VAL A 1 144 ? 3.506 16.656 -0.363 1 93.56 144 VAL A N 1
ATOM 1074 C CA . VAL A 1 144 ? 2.688 17.531 -1.198 1 93.56 144 VAL A CA 1
ATOM 1075 C C . VAL A 1 144 ? 1.219 17.141 -1.076 1 93.56 144 VAL A C 1
ATOM 1077 O O . VAL A 1 144 ? 0.889 15.953 -1.067 1 93.56 144 VAL A O 1
ATOM 1080 N N . PHE A 1 145 ? 0.371 18.125 -0.928 1 94.5 145 PHE A N 1
ATOM 1081 C CA . PHE A 1 145 ? -1.075 17.969 -0.841 1 94.5 145 PHE A CA 1
ATOM 1082 C C . PHE A 1 145 ? -1.764 18.594 -2.045 1 94.5 145 PHE A C 1
ATOM 1084 O O . PHE A 1 145 ? -1.391 19.688 -2.479 1 94.5 145 PHE A O 1
ATOM 1091 N N . GLU A 1 146 ? -2.703 17.828 -2.605 1 93.5 146 GLU A N 1
ATOM 1092 C CA . GLU A 1 146 ? -3.512 18.328 -3.715 1 93.5 146 GLU A CA 1
ATOM 1093 C C . GLU A 1 146 ? -4.996 18.078 -3.471 1 93.5 146 GLU A C 1
ATOM 1095 O O . GLU A 1 146 ? -5.41 16.953 -3.213 1 93.5 146 GLU A O 1
ATOM 1100 N N . GLY A 1 147 ? -5.797 19.141 -3.564 1 90.56 147 GLY A N 1
ATOM 1101 C CA . GLY A 1 147 ? -7.242 19.016 -3.461 1 90.56 147 GLY A CA 1
ATOM 1102 C C . GLY A 1 147 ? -7.953 19.219 -4.785 1 90.56 147 GLY A C 1
ATOM 1103 O O . GLY A 1 147 ? -7.656 20.172 -5.52 1 90.56 147 GLY A O 1
ATOM 1104 N N . ASP A 1 148 ? -9 18.328 -5.094 1 84.44 148 ASP A N 1
ATOM 1105 C CA . ASP A 1 148 ? -9.898 18.406 -6.246 1 84.44 148 ASP A CA 1
ATOM 1106 C C . ASP A 1 148 ? -9.109 18.688 -7.527 1 84.44 148 ASP A C 1
ATOM 1108 O O . ASP A 1 148 ? -9.531 19.484 -8.359 1 84.44 148 ASP A O 1
ATOM 1112 N N . ASP A 1 149 ? -8.047 18.109 -7.652 1 72.06 149 ASP A N 1
ATOM 1113 C CA . ASP A 1 149 ? -7.219 18.266 -8.844 1 72.06 149 ASP A CA 1
ATOM 1114 C C . ASP A 1 149 ? -6.77 19.703 -9.023 1 72.06 149 ASP A C 1
ATOM 1116 O O . ASP A 1 149 ? -6.59 20.172 -10.156 1 72.06 149 ASP A O 1
ATOM 1120 N N . TYR A 1 150 ? -6.867 20.484 -8.055 1 77.06 150 TYR A N 1
ATOM 1121 C CA . TYR A 1 150 ? -6.246 21.797 -8.086 1 77.06 150 TYR A CA 1
ATOM 1122 C C . TYR A 1 150 ? -4.727 21.688 -8.047 1 77.06 150 TYR A C 1
ATOM 1124 O O . TYR A 1 150 ? -4.176 20.594 -8.172 1 77.06 150 TYR A O 1
ATOM 1132 N N . ASP A 1 151 ? -4.094 22.938 -7.875 1 83.69 151 ASP A N 1
ATOM 1133 C CA . ASP A 1 151 ? -2.637 23 -7.82 1 83.69 151 ASP A CA 1
ATOM 1134 C C . ASP A 1 151 ? -2.105 22.312 -6.559 1 83.69 151 ASP A C 1
ATOM 1136 O O . ASP A 1 151 ? -2.768 22.328 -5.52 1 83.69 151 ASP A O 1
ATOM 1140 N N . GLU A 1 152 ? -1 21.75 -6.676 1 89.94 152 GLU A N 1
ATOM 1141 C CA . GLU A 1 152 ? -0.305 21.156 -5.539 1 89.94 152 GLU A CA 1
ATOM 1142 C C . GLU A 1 152 ? 0.056 22.203 -4.496 1 89.94 152 GLU A C 1
ATOM 1144 O O . GLU A 1 152 ? 0.312 23.359 -4.836 1 89.94 152 GLU A O 1
ATOM 1149 N N . SER A 1 153 ? 0.022 21.766 -3.262 1 90.56 153 SER A N 1
ATOM 1150 C CA . SER A 1 153 ? 0.553 22.609 -2.195 1 90.56 153 SER A CA 1
ATOM 1151 C C . SER A 1 153 ? 2.057 22.812 -2.344 1 90.56 153 SER A C 1
ATOM 1153 O O . SER A 1 153 ? 2.709 22.109 -3.113 1 90.56 153 SER A O 1
ATOM 1155 N N . PRO A 1 154 ? 2.559 23.812 -1.602 1 89.44 154 PRO A N 1
ATOM 1156 C CA . PRO A 1 154 ? 4.02 23.844 -1.479 1 89.44 154 PRO A CA 1
ATOM 1157 C C . PRO A 1 154 ? 4.594 22.562 -0.879 1 89.44 154 PRO A C 1
ATOM 1159 O O . PRO A 1 154 ? 3.904 21.859 -0.128 1 89.44 154 PRO A O 1
ATOM 1162 N N . TYR A 1 155 ? 5.828 22.312 -1.254 1 92.12 155 TYR A N 1
ATOM 1163 C CA . TYR A 1 155 ? 6.535 21.156 -0.731 1 92.12 155 TYR A CA 1
ATOM 1164 C C . TYR A 1 155 ? 6.984 21.391 0.708 1 92.12 155 TYR A C 1
ATOM 1166 O O . TYR A 1 155 ? 7.672 22.375 0.998 1 92.12 155 TYR A O 1
ATOM 1174 N N . LEU A 1 156 ? 6.57 20.547 1.648 1 92.31 156 LEU A N 1
ATOM 1175 C CA . LEU A 1 156 ? 6.91 20.656 3.064 1 92.31 156 LEU A CA 1
ATOM 1176 C C . LEU A 1 156 ? 7.719 19.438 3.514 1 92.31 156 LEU A C 1
ATOM 1178 O O . LEU A 1 156 ? 7.633 18.375 2.904 1 92.31 156 LEU A O 1
ATOM 1182 N N . THR A 1 157 ? 8.5 19.625 4.586 1 92.38 157 THR A N 1
ATOM 1183 C CA . THR A 1 157 ? 9.352 18.531 5.043 1 92.38 157 THR A CA 1
ATOM 1184 C C . THR A 1 157 ? 9.266 18.375 6.559 1 92.38 157 THR A C 1
ATOM 1186 O O . THR A 1 157 ? 9.156 19.375 7.285 1 92.38 157 THR A O 1
ATOM 1189 N N . CYS A 1 158 ? 9.344 17.172 6.941 1 93.25 158 CYS A N 1
ATOM 1190 C CA . CYS A 1 158 ? 9.469 16.797 8.344 1 93.25 158 CYS A CA 1
ATOM 1191 C C . CYS A 1 158 ? 10.75 16 8.57 1 93.25 158 CYS A C 1
ATOM 1193 O O . CYS A 1 158 ? 10.961 14.953 7.953 1 93.25 158 CYS A O 1
ATOM 1195 N N . VAL A 1 159 ? 11.523 16.516 9.453 1 91.31 159 VAL A N 1
ATOM 1196 C CA . VAL A 1 159 ? 12.75 15.789 9.773 1 91.31 159 VAL A CA 1
ATOM 1197 C C . VAL A 1 159 ? 12.438 14.641 10.727 1 91.31 159 VAL A C 1
ATOM 1199 O O . VAL A 1 159 ? 11.68 14.805 11.68 1 91.31 159 VAL A O 1
ATOM 1202 N N . ILE A 1 160 ? 13.039 13.531 10.422 1 91.62 160 ILE A N 1
ATOM 1203 C CA . ILE A 1 160 ? 12.812 12.367 11.273 1 91.62 160 ILE A CA 1
ATOM 1204 C C . ILE A 1 160 ? 14.156 11.797 11.727 1 91.62 160 ILE A C 1
ATOM 1206 O O . ILE A 1 160 ? 15.188 12.039 11.094 1 91.62 160 ILE A O 1
ATOM 1210 N N . ASN A 1 161 ? 14.094 11.094 12.82 1 90.62 161 ASN A N 1
ATOM 1211 C CA . ASN A 1 161 ? 15.312 10.477 13.344 1 90.62 161 ASN A CA 1
ATOM 1212 C C . ASN A 1 161 ? 15.781 9.328 12.453 1 90.62 161 ASN A C 1
ATOM 1214 O O . ASN A 1 161 ? 16.953 9.25 12.094 1 90.62 161 ASN A O 1
ATOM 1218 N N . ASP A 1 162 ? 14.883 8.422 12.227 1 93.31 162 ASP A N 1
ATOM 1219 C CA . ASP A 1 162 ? 15.172 7.262 11.383 1 93.31 162 ASP A CA 1
ATOM 1220 C C . ASP A 1 162 ? 13.914 6.77 10.672 1 93.31 162 ASP A C 1
ATOM 1222 O O . ASP A 1 162 ? 12.812 6.867 11.211 1 93.31 162 ASP A O 1
ATOM 1226 N N . PHE A 1 163 ? 14.094 6.238 9.516 1 93.56 163 PHE A N 1
ATOM 1227 C CA . PHE A 1 163 ? 12.961 5.727 8.75 1 93.56 163 PHE A CA 1
ATOM 1228 C C . PHE A 1 163 ? 12.305 4.559 9.469 1 93.56 163 PHE A C 1
ATOM 1230 O O . PHE A 1 163 ? 11.086 4.371 9.383 1 93.56 163 PHE A O 1
ATOM 1237 N N . GLN A 1 164 ? 13.055 3.793 10.133 1 92.25 164 GLN A N 1
ATOM 1238 C CA . GLN A 1 164 ? 12.562 2.613 10.836 1 92.25 164 GLN A CA 1
ATOM 1239 C C . GLN A 1 164 ? 11.602 3.004 11.953 1 92.25 164 GLN A C 1
ATOM 1241 O O . GLN A 1 164 ? 10.852 2.162 12.453 1 92.25 164 GLN A O 1
ATOM 1246 N N . ASP A 1 165 ? 11.578 4.254 12.281 1 93.06 165 ASP A N 1
ATOM 1247 C CA . ASP A 1 165 ? 10.742 4.742 13.375 1 93.06 165 ASP A CA 1
ATOM 1248 C C . ASP A 1 165 ? 9.297 4.914 12.922 1 93.06 165 ASP A C 1
ATOM 1250 O O . ASP A 1 165 ? 8.398 5.055 13.758 1 93.06 165 ASP A O 1
ATOM 1254 N N . ILE A 1 166 ? 9.117 4.988 11.664 1 94.38 166 ILE A N 1
ATOM 1255 C CA . ILE A 1 166 ? 7.773 5.223 11.141 1 94.38 166 ILE A CA 1
ATOM 1256 C C . ILE A 1 166 ? 7.148 3.895 10.719 1 94.38 166 ILE A C 1
ATOM 1258 O O . ILE A 1 166 ? 7.531 3.316 9.695 1 94.38 166 ILE A O 1
ATOM 1262 N N . LYS A 1 167 ? 6.102 3.488 11.469 1 93.19 167 LYS A N 1
ATOM 1263 C CA . LYS A 1 167 ? 5.523 2.17 11.227 1 93.19 167 LYS A CA 1
ATOM 1264 C C . LYS A 1 167 ? 4.059 2.279 10.805 1 93.19 167 LYS A C 1
ATOM 1266 O O . LYS A 1 167 ? 3.465 1.299 10.352 1 93.19 167 LYS A O 1
ATOM 1271 N N . GLN A 1 168 ? 3.553 3.506 11.016 1 94.06 168 GLN A N 1
ATOM 1272 C CA . GLN A 1 168 ? 2.125 3.686 10.766 1 94.06 168 GLN A CA 1
ATOM 1273 C C . GLN A 1 168 ? 1.842 5.055 10.148 1 94.06 168 GLN A C 1
ATOM 1275 O O . GLN A 1 168 ? 2.643 5.98 10.297 1 94.06 168 GLN A O 1
ATOM 1280 N N . ILE A 1 169 ? 0.778 5.105 9.461 1 94.69 169 ILE A N 1
ATOM 1281 C CA . ILE A 1 169 ? 0.139 6.348 9.047 1 94.69 169 ILE A CA 1
ATOM 1282 C C . ILE A 1 169 ? -1.25 6.449 9.672 1 94.69 169 ILE A C 1
ATOM 1284 O O . ILE A 1 169 ? -2.082 5.555 9.5 1 94.69 169 ILE A O 1
ATOM 1288 N N . ILE A 1 170 ? -1.537 7.512 10.359 1 94.44 170 ILE A N 1
ATOM 1289 C CA . ILE A 1 170 ? -2.83 7.684 11.016 1 94.44 170 ILE A CA 1
ATOM 1290 C C . ILE A 1 170 ? -3.582 8.844 10.367 1 94.44 170 ILE A C 1
ATOM 1292 O O . ILE A 1 170 ? -3.143 10 10.438 1 94.44 170 ILE A O 1
ATOM 1296 N N . MET A 1 171 ? -4.637 8.5 9.711 1 94.81 171 MET A N 1
ATOM 1297 C CA . MET A 1 171 ? -5.57 9.516 9.234 1 94.81 171 MET A CA 1
ATOM 1298 C C . MET A 1 171 ? -6.523 9.945 10.344 1 94.81 171 MET A C 1
ATOM 1300 O O . MET A 1 171 ? -7.441 9.211 10.703 1 94.81 171 MET A O 1
ATOM 1304 N N . LYS A 1 172 ? -6.379 11.102 10.82 1 91.94 172 LYS A N 1
ATOM 1305 C CA . LYS A 1 172 ? -7.109 11.523 12.016 1 91.94 172 LYS A CA 1
ATOM 1306 C C . LYS A 1 172 ? -8.383 12.281 11.641 1 91.94 172 LYS A C 1
ATOM 1308 O O . LYS A 1 172 ? -9.461 11.688 11.547 1 91.94 172 LYS A O 1
ATOM 1313 N N . GLU A 1 173 ? -8.273 13.609 11.383 1 92.25 173 GLU A N 1
ATOM 1314 C CA . GLU A 1 173 ? -9.422 14.461 11.094 1 92.25 173 GLU A CA 1
ATOM 1315 C C . GLU A 1 173 ? -9.438 14.883 9.625 1 92.25 173 GLU A C 1
ATOM 1317 O O . GLU A 1 173 ? -8.406 14.852 8.953 1 92.25 173 GLU A O 1
ATOM 1322 N N . GLY A 1 174 ? -10.672 15.203 9.195 1 94.06 174 GLY A N 1
ATOM 1323 C CA . GLY A 1 174 ? -10.812 15.828 7.891 1 94.06 174 GLY A CA 1
ATOM 1324 C C . GLY A 1 174 ? -10.844 14.828 6.75 1 94.06 174 GLY A C 1
ATOM 1325 O O . GLY A 1 174 ? -10.781 15.203 5.578 1 94.06 174 GLY A O 1
ATOM 1326 N N . VAL A 1 175 ? -10.922 13.539 7.102 1 93 175 VAL A N 1
ATOM 1327 C CA . VAL A 1 175 ? -10.945 12.492 6.086 1 93 175 VAL A CA 1
ATOM 1328 C C . VAL A 1 175 ? -12.297 11.781 6.105 1 93 175 VAL A C 1
ATOM 1330 O O . VAL A 1 175 ? -12.703 11.234 7.137 1 93 175 VAL A O 1
ATOM 1333 N N . ALA A 1 176 ? -12.961 11.797 4.992 1 91.5 176 ALA A N 1
ATOM 1334 C CA . ALA A 1 176 ? -14.234 11.094 4.887 1 91.5 176 ALA A CA 1
ATOM 1335 C C . ALA A 1 176 ? -14.039 9.641 4.488 1 91.5 176 ALA A C 1
ATOM 1337 O O . ALA A 1 176 ? -14.594 8.734 5.109 1 91.5 176 ALA A O 1
ATOM 1338 N N . ASN A 1 177 ? -13.25 9.453 3.434 1 90.94 177 ASN A N 1
ATOM 1339 C CA . ASN A 1 177 ? -12.945 8.117 2.93 1 90.94 177 ASN A CA 1
ATOM 1340 C C . ASN A 1 177 ? -11.539 8.039 2.35 1 90.94 177 ASN A C 1
ATOM 1342 O O . ASN A 1 177 ? -11.023 9.031 1.827 1 90.94 177 ASN A O 1
ATOM 1346 N N . ILE A 1 178 ? -11 6.879 2.539 1 94 178 ILE A N 1
ATOM 1347 C CA . ILE A 1 178 ? -9.758 6.582 1.83 1 94 178 ILE A CA 1
ATOM 1348 C C . ILE A 1 178 ? -10.055 5.68 0.633 1 94 178 ILE A C 1
ATOM 1350 O O . ILE A 1 178 ? -10.672 4.625 0.78 1 94 178 ILE A O 1
ATOM 1354 N N . HIS A 1 179 ? -9.57 6.129 -0.555 1 94.94 179 HIS A N 1
ATOM 1355 C CA . HIS A 1 179 ? -9.844 5.387 -1.781 1 94.94 179 HIS A CA 1
ATOM 1356 C C . HIS A 1 179 ? -8.695 4.441 -2.117 1 94.94 179 HIS A C 1
ATOM 1358 O O . HIS A 1 179 ? -8.922 3.318 -2.572 1 94.94 179 HIS A O 1
ATOM 1364 N N . SER A 1 180 ? -7.52 4.965 -1.918 1 96.06 180 SER A N 1
ATOM 1365 C CA . SER A 1 180 ? -6.391 4.105 -2.266 1 96.06 180 SER A CA 1
ATOM 1366 C C . SER A 1 180 ? -5.133 4.516 -1.509 1 96.06 180 SER A C 1
ATOM 1368 O O . SER A 1 180 ? -5.012 5.66 -1.069 1 96.06 180 SER A O 1
ATOM 1370 N N . LEU A 1 181 ? -4.273 3.588 -1.322 1 96.88 181 LEU A N 1
ATOM 1371 C CA . LEU A 1 181 ? -2.936 3.697 -0.748 1 96.88 181 LEU A CA 1
ATOM 1372 C C . LEU A 1 181 ? -1.905 3.012 -1.639 1 96.88 181 LEU A C 1
ATOM 1374 O O . LEU A 1 181 ? -2.016 1.815 -1.916 1 96.88 181 LEU A O 1
ATOM 1378 N N . LYS A 1 182 ? -0.911 3.809 -2.08 1 97.81 182 LYS A N 1
ATOM 1379 C CA . LYS A 1 182 ? 0.088 3.281 -3.006 1 97.81 182 LYS A CA 1
ATOM 1380 C C . LYS A 1 182 ? 1.501 3.506 -2.475 1 97.81 182 LYS A C 1
ATOM 1382 O O . LYS A 1 182 ? 1.837 4.609 -2.039 1 97.81 182 LYS A O 1
ATOM 1387 N N . PHE A 1 183 ? 2.285 2.494 -2.549 1 96.5 183 PHE A N 1
ATOM 1388 C CA . PHE A 1 183 ? 3.709 2.537 -2.236 1 96.5 183 PHE A CA 1
ATOM 1389 C C . PHE A 1 183 ? 4.547 2.303 -3.486 1 96.5 183 PHE A C 1
ATOM 1391 O O . PHE A 1 183 ? 4.387 1.285 -4.164 1 96.5 183 PHE A O 1
ATOM 1398 N N . GLU A 1 184 ? 5.438 3.227 -3.746 1 96.5 184 GLU A N 1
ATOM 1399 C CA . GLU A 1 184 ? 6.363 3.102 -4.867 1 96.5 184 GLU A CA 1
ATOM 1400 C C . GLU A 1 184 ? 7.809 3.029 -4.383 1 96.5 184 GLU A C 1
ATOM 1402 O O . GLU A 1 184 ? 8.281 3.93 -3.686 1 96.5 184 GLU A O 1
ATOM 1407 N N . PHE A 1 185 ? 8.406 1.984 -4.844 1 92.25 185 PHE A N 1
ATOM 1408 C CA . PHE A 1 185 ? 9.758 1.706 -4.367 1 92.25 185 PHE A CA 1
ATOM 1409 C C . PHE A 1 185 ? 10.789 2.07 -5.43 1 92.25 185 PHE A C 1
ATOM 1411 O O . PHE A 1 185 ? 10.516 1.972 -6.625 1 92.25 185 PHE A O 1
ATOM 1418 N N . GLU A 1 186 ? 11.922 2.627 -4.902 1 80.94 186 GLU A N 1
ATOM 1419 C CA . GLU A 1 186 ? 12.992 2.953 -5.844 1 80.94 186 GLU A CA 1
ATOM 1420 C C . GLU A 1 186 ? 13.539 1.695 -6.516 1 80.94 186 GLU A C 1
ATOM 1422 O O . GLU A 1 186 ? 13.633 0.642 -5.883 1 80.94 186 GLU A O 1
ATOM 1427 N N . GLN A 1 187 ? 13.656 1.833 -7.891 1 68.62 187 GLN A N 1
ATOM 1428 C CA . GLN A 1 187 ? 14.227 0.727 -8.648 1 68.62 187 GLN A CA 1
ATOM 1429 C C . GLN A 1 187 ? 15.742 0.673 -8.492 1 68.62 187 GLN A C 1
ATOM 1431 O O . GLN A 1 187 ? 16.406 1.709 -8.508 1 68.62 187 GLN A O 1
ATOM 1436 N N . ASN A 1 188 ? 16.25 -0.128 -7.633 1 50.78 188 ASN A N 1
ATOM 1437 C CA . ASN A 1 188 ? 17.703 -0.217 -7.73 1 50.78 188 ASN A CA 1
ATOM 1438 C C . ASN A 1 188 ? 18.156 -0.454 -9.164 1 50.78 188 ASN A C 1
ATOM 1440 O O . ASN A 1 188 ? 17.703 -1.396 -9.82 1 50.78 188 ASN A O 1
ATOM 1444 N N . HIS A 1 189 ? 18.391 0.528 -9.969 1 40.19 189 HIS A N 1
ATOM 1445 C CA . HIS A 1 189 ? 19.156 0.312 -11.195 1 40.19 189 HIS A CA 1
ATOM 1446 C C . HIS A 1 189 ? 20.469 -0.39 -10.906 1 40.19 189 HIS A C 1
ATOM 1448 O O . HIS A 1 189 ? 21.062 -0.209 -9.836 1 40.19 189 HIS A O 1
ATOM 1454 N N . MET B 1 1 ? 90.438 59.5 23.391 1 29.11 1 MET B N 1
ATOM 1455 C CA . MET B 1 1 ? 89.688 58.969 22.219 1 29.11 1 MET B CA 1
ATOM 1456 C C . MET B 1 1 ? 88.812 57.781 22.609 1 29.11 1 MET B C 1
ATOM 1458 O O . MET B 1 1 ? 87.875 57.5 21.922 1 29.11 1 MET B O 1
ATOM 1462 N N . GLU B 1 2 ? 88.812 56.969 23.719 1 31.62 2 GLU B N 1
ATOM 1463 C CA . GLU B 1 2 ? 88.938 55.5 23.625 1 31.62 2 GLU B CA 1
ATOM 1464 C C . GLU B 1 2 ? 87.562 54.844 23.734 1 31.62 2 GLU B C 1
ATOM 1466 O O . GLU B 1 2 ? 87.375 53.656 23.469 1 31.62 2 GLU B O 1
ATOM 1471 N N . PHE B 1 3 ? 86.5 55.312 24.453 1 36.81 3 PHE B N 1
ATOM 1472 C CA . PHE B 1 3 ? 85.562 54.344 25.078 1 36.81 3 PHE B CA 1
ATOM 1473 C C . PHE B 1 3 ? 84.938 53.438 24.031 1 36.81 3 PHE B C 1
ATOM 1475 O O . PHE B 1 3 ? 84.75 53.844 22.875 1 36.81 3 PHE B O 1
ATOM 1482 N N . VAL B 1 4 ? 84.562 52.062 24.312 1 34.25 4 VAL B N 1
ATOM 1483 C CA . VAL B 1 4 ? 84.375 50.594 24.25 1 34.25 4 VAL B CA 1
ATOM 1484 C C . VAL B 1 4 ? 82.938 50.312 23.703 1 34.25 4 VAL B C 1
ATOM 1486 O O . VAL B 1 4 ? 82 50.188 24.469 1 34.25 4 VAL B O 1
ATOM 1489 N N . LEU B 1 5 ? 82.312 51.062 22.703 1 27.78 5 LEU B N 1
ATOM 1490 C CA . LEU B 1 5 ? 80.875 50.938 22.578 1 27.78 5 LEU B CA 1
ATOM 1491 C C . LEU B 1 5 ? 80.5 49.594 22.016 1 27.78 5 LEU B C 1
ATOM 1493 O O . LEU B 1 5 ? 79.312 49.281 21.859 1 27.78 5 LEU B O 1
ATOM 1497 N N . CYS B 1 6 ? 81.5 48.594 21.797 1 29.5 6 CYS B N 1
ATOM 1498 C CA . CYS B 1 6 ? 81.125 47.781 20.625 1 29.5 6 CYS B CA 1
ATOM 1499 C C . CYS B 1 6 ? 79.938 46.875 20.938 1 29.5 6 CYS B C 1
ATOM 1501 O O . CYS B 1 6 ? 80 46.062 21.859 1 29.5 6 CYS B O 1
ATOM 1503 N N . LEU B 1 7 ? 78.688 47.25 20.656 1 27.97 7 LEU B N 1
ATOM 1504 C CA . LEU B 1 7 ? 77.375 46.656 20.75 1 27.97 7 LEU B CA 1
ATOM 1505 C C . LEU B 1 7 ? 77.375 45.281 20.062 1 27.97 7 LEU B C 1
ATOM 1507 O O . LEU B 1 7 ? 77.562 45.188 18.844 1 27.97 7 LEU B O 1
ATOM 1511 N N . ILE B 1 8 ? 77.812 44.219 20.75 1 26.12 8 ILE B N 1
ATOM 1512 C CA . ILE B 1 8 ? 78 42.844 20.328 1 26.12 8 ILE B CA 1
ATOM 1513 C C . ILE B 1 8 ? 76.688 42.25 19.875 1 26.12 8 ILE B C 1
ATOM 1515 O O . ILE B 1 8 ? 75.812 41.906 20.703 1 26.12 8 ILE B O 1
ATOM 1519 N N . VAL B 1 9 ? 75.75 42.938 19.172 1 28.88 9 VAL B N 1
ATOM 1520 C CA . VAL B 1 9 ? 74.438 42.375 19.031 1 28.88 9 VAL B CA 1
ATOM 1521 C C . VAL B 1 9 ? 74.5 41.031 18.266 1 28.88 9 VAL B C 1
ATOM 1523 O O . VAL B 1 9 ? 74.875 41.031 17.094 1 28.88 9 VAL B O 1
ATOM 1526 N N . LEU B 1 10 ? 75 39.938 18.922 1 22.84 10 LEU B N 1
ATOM 1527 C CA . LEU B 1 10 ? 75.188 38.625 18.359 1 22.84 10 LEU B CA 1
ATOM 1528 C C . LEU B 1 10 ? 73.938 38.188 17.578 1 22.84 10 LEU B C 1
ATOM 1530 O O . LEU B 1 10 ? 72.812 38.375 18.047 1 22.84 10 LEU B O 1
ATOM 1534 N N . ALA B 1 11 ? 74 37.844 16.297 1 26.12 11 ALA B N 1
ATOM 1535 C CA . ALA B 1 11 ? 73.375 37.375 15.055 1 26.12 11 ALA B CA 1
ATOM 1536 C C . ALA B 1 11 ? 72.812 36 15.227 1 26.12 11 ALA B C 1
ATOM 1538 O O . ALA B 1 11 ? 72.312 35.406 14.273 1 26.12 11 ALA B O 1
ATOM 1539 N N . ILE B 1 12 ? 72.562 35.531 16.516 1 28.36 12 ILE B N 1
ATOM 1540 C CA . ILE B 1 12 ? 72.5 34.062 16.406 1 28.36 12 ILE B CA 1
ATOM 1541 C C . ILE B 1 12 ? 71.5 33.688 15.297 1 28.36 12 ILE B C 1
ATOM 1543 O O . ILE B 1 12 ? 70.438 34.281 15.164 1 28.36 12 ILE B O 1
ATOM 1547 N N . PRO B 1 13 ? 71.938 32.781 14.383 1 23.81 13 PRO B N 1
ATOM 1548 C CA . PRO B 1 13 ? 71.562 32.094 13.141 1 23.81 13 PRO B CA 1
ATOM 1549 C C . PRO B 1 13 ? 70.25 31.281 13.281 1 23.81 13 PRO B C 1
ATOM 1551 O O . PRO B 1 13 ? 70.188 30.312 14.039 1 23.81 13 PRO B O 1
ATOM 1554 N N . TYR B 1 14 ? 69.062 31.938 13.742 1 25.14 14 TYR B N 1
ATOM 1555 C CA . TYR B 1 14 ? 67.875 31.141 13.93 1 25.14 14 TYR B CA 1
ATOM 1556 C C . TYR B 1 14 ? 67.625 30.219 12.742 1 25.14 14 TYR B C 1
ATOM 1558 O O . TYR B 1 14 ? 67.438 30.688 11.617 1 25.14 14 TYR B O 1
ATOM 1566 N N . ASN B 1 15 ? 68.5 29.156 12.625 1 21.75 15 ASN B N 1
ATOM 1567 C CA . ASN B 1 15 ? 68.438 28.094 11.633 1 21.75 15 ASN B CA 1
ATOM 1568 C C . ASN B 1 15 ? 66.938 27.688 11.344 1 21.75 15 ASN B C 1
ATOM 1570 O O . ASN B 1 15 ? 66.125 27.641 12.258 1 21.75 15 ASN B O 1
ATOM 1574 N N . GLN B 1 16 ? 66.625 27.781 10.062 1 22.91 16 GLN B N 1
ATOM 1575 C CA . GLN B 1 16 ? 65.5 27.562 9.109 1 22.91 16 GLN B CA 1
ATOM 1576 C C . GLN B 1 16 ? 65 26.125 9.156 1 22.91 16 GLN B C 1
ATOM 1578 O O . GLN B 1 16 ? 65.688 25.203 8.68 1 22.91 16 GLN B O 1
ATOM 1583 N N . GLY B 1 17 ? 64.938 25.562 10.391 1 20.48 17 GLY B N 1
ATOM 1584 C CA . GLY B 1 17 ? 64.625 24.156 10.336 1 20.48 17 GLY B CA 1
ATOM 1585 C C . GLY B 1 17 ? 63.594 23.812 9.273 1 20.48 17 GLY B C 1
ATOM 1586 O O . GLY B 1 17 ? 62.75 24.641 8.93 1 20.48 17 GLY B O 1
ATOM 1587 N N . ALA B 1 18 ? 64.062 22.734 8.477 1 22.89 18 ALA B N 1
ATOM 1588 C CA . ALA B 1 18 ? 63.594 21.859 7.391 1 22.89 18 ALA B CA 1
ATOM 1589 C C . ALA B 1 18 ? 62.156 21.438 7.59 1 22.89 18 ALA B C 1
ATOM 1591 O O . ALA B 1 18 ? 61.781 20.938 8.648 1 22.89 18 ALA B O 1
ATOM 1592 N N . ALA B 1 19 ? 61.281 22.219 7.027 1 21.53 19 ALA B N 1
ATOM 1593 C CA . ALA B 1 19 ? 59.844 21.984 6.844 1 21.53 19 ALA B CA 1
ATOM 1594 C C . ALA B 1 19 ? 59.562 20.562 6.402 1 21.53 19 ALA B C 1
ATOM 1596 O O . ALA B 1 19 ? 60.156 20.078 5.43 1 21.53 19 ALA B O 1
ATOM 1597 N N . LEU B 1 20 ? 59.531 19.625 7.398 1 22.62 20 LEU B N 1
ATOM 1598 C CA . LEU B 1 20 ? 59.219 18.234 7.137 1 22.62 20 LEU B CA 1
ATOM 1599 C C . LEU B 1 20 ? 58.156 18.094 6.062 1 22.62 20 LEU B C 1
ATOM 1601 O O . LEU B 1 20 ? 57.156 18.828 6.082 1 22.62 20 LEU B O 1
ATOM 1605 N N . PRO B 1 21 ? 58.656 17.609 4.926 1 21.64 21 PRO B N 1
ATOM 1606 C CA . PRO B 1 21 ? 57.75 17.422 3.771 1 21.64 21 PRO B CA 1
ATOM 1607 C C . PRO B 1 21 ? 56.469 16.734 4.137 1 21.64 21 PRO B C 1
ATOM 1609 O O . PRO B 1 21 ? 56.406 15.914 5.062 1 21.64 21 PRO B O 1
ATOM 1612 N N . ALA B 1 22 ? 55.406 17.5 4.023 1 22.86 22 ALA B N 1
ATOM 1613 C CA . ALA B 1 22 ? 54 17.109 4.133 1 22.86 22 ALA B CA 1
ATOM 1614 C C . ALA B 1 22 ? 53.719 15.828 3.348 1 22.86 22 ALA B C 1
ATOM 1616 O O . ALA B 1 22 ? 53.062 15.859 2.307 1 22.86 22 ALA B O 1
ATOM 1617 N N . SER B 1 23 ? 54.875 15.164 3.123 1 20.5 23 SER B N 1
ATOM 1618 C CA . SER B 1 23 ? 54.531 14.18 2.094 1 20.5 23 SER B CA 1
ATOM 1619 C C . SER B 1 23 ? 53.219 13.469 2.418 1 20.5 23 SER B C 1
ATOM 1621 O O . SER B 1 23 ? 52.375 13.25 1.533 1 20.5 23 SER B O 1
ATOM 1623 N N . ASP B 1 24 ? 53.344 12.594 3.373 1 21.19 24 ASP B N 1
ATOM 1624 C CA . ASP B 1 24 ? 52.719 11.281 3.18 1 21.19 24 ASP B CA 1
ATOM 1625 C C . ASP B 1 24 ? 51.219 11.359 3.361 1 21.19 24 ASP B C 1
ATOM 1627 O O . ASP B 1 24 ? 50.719 11.156 4.469 1 21.19 24 ASP B O 1
ATOM 1631 N N . LEU B 1 25 ? 50.594 12.422 3.336 1 20.14 25 LEU B N 1
ATOM 1632 C CA . LEU B 1 25 ? 49.156 12.336 3.5 1 20.14 25 LEU B CA 1
ATOM 1633 C C . LEU B 1 25 ? 48.562 11.266 2.592 1 20.14 25 LEU B C 1
ATOM 1635 O O . LEU B 1 25 ? 48.375 11.492 1.396 1 20.14 25 LEU B O 1
ATOM 1639 N N . GLU B 1 26 ? 49.219 10.203 2.496 1 21.28 26 GLU B N 1
ATOM 1640 C CA . GLU B 1 26 ? 48.531 9.18 1.696 1 21.28 26 GLU B CA 1
ATOM 1641 C C . GLU B 1 26 ? 47.031 9.219 1.902 1 21.28 26 GLU B C 1
ATOM 1643 O O . GLU B 1 26 ? 46.562 9.211 3.039 1 21.28 26 GLU B O 1
ATOM 1648 N N . LEU B 1 27 ? 46.344 9.711 0.866 1 19.78 27 LEU B N 1
ATOM 1649 C CA . LEU B 1 27 ? 44.938 9.734 0.475 1 19.78 27 LEU B CA 1
ATOM 1650 C C . LEU B 1 27 ? 44.219 8.445 0.906 1 19.78 27 LEU B C 1
ATOM 1652 O O . LEU B 1 27 ? 44.594 7.359 0.447 1 19.78 27 LEU B O 1
ATOM 1656 N N . ILE B 1 28 ? 43.906 8.391 2.082 1 20.58 28 ILE B N 1
ATOM 1657 C CA . ILE B 1 28 ? 43 7.34 2.52 1 20.5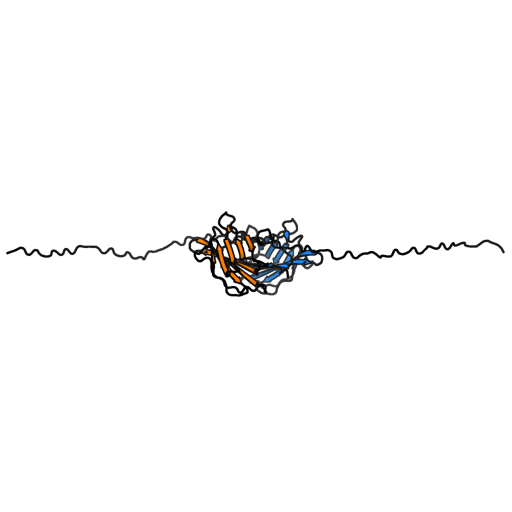8 28 ILE B CA 1
ATOM 1658 C C . ILE B 1 28 ? 42 7.043 1.415 1 20.58 28 ILE B C 1
ATOM 1660 O O . ILE B 1 28 ? 41.188 7.898 1.061 1 20.58 28 ILE B O 1
ATOM 1664 N N . THR B 1 29 ? 42.344 6.395 0.327 1 19.44 29 THR B N 1
ATOM 1665 C CA . THR B 1 29 ? 41.5 5.84 -0.72 1 19.44 29 THR B CA 1
ATOM 1666 C C . THR B 1 29 ? 40.125 5.488 -0.169 1 19.44 29 THR B C 1
ATOM 1668 O O . THR B 1 29 ? 39.938 5.344 1.044 1 19.44 29 THR B O 1
ATOM 1671 N N . LYS B 1 30 ? 39.375 4.754 -1.156 1 22.91 30 LYS B N 1
ATOM 1672 C CA . LYS B 1 30 ? 38.031 4.418 -1.564 1 22.91 30 LYS B CA 1
ATOM 1673 C C . LYS B 1 30 ? 37.312 3.596 -0.493 1 22.91 30 LYS B C 1
ATOM 1675 O O . LYS B 1 30 ? 37.656 2.441 -0.251 1 22.91 30 LYS B O 1
ATOM 1680 N N . ASN B 1 31 ? 37.031 4.188 0.521 1 22.28 31 ASN B N 1
ATOM 1681 C CA . ASN B 1 31 ? 36.125 3.57 1.485 1 22.28 31 ASN B CA 1
ATOM 1682 C C . ASN B 1 31 ? 35.062 2.701 0.794 1 22.28 31 ASN B C 1
ATOM 1684 O O . ASN B 1 31 ? 34.375 3.164 -0.109 1 22.28 31 ASN B O 1
ATOM 1688 N N . ASP B 1 32 ? 35.281 1.458 0.795 1 22.86 32 ASP B N 1
ATOM 1689 C CA . ASP B 1 32 ? 34.344 0.357 0.507 1 22.86 32 ASP B CA 1
ATOM 1690 C C . ASP B 1 32 ? 32.969 0.619 1.103 1 22.86 32 ASP B C 1
ATOM 1692 O O . ASP B 1 32 ? 32.719 0.238 2.242 1 22.86 32 ASP B O 1
ATOM 1696 N N . LEU B 1 33 ? 32.625 1.853 1.122 1 25.03 33 LEU B N 1
ATOM 1697 C CA . LEU B 1 33 ? 31.234 2.135 1.467 1 25.03 33 LEU B CA 1
ATOM 1698 C C . LEU B 1 33 ? 30.297 1.187 0.737 1 25.03 33 LEU B C 1
ATOM 1700 O O . LEU B 1 33 ? 29.625 1.582 -0.225 1 25.03 33 LEU B O 1
ATOM 1704 N N . SER B 1 34 ? 30.828 0.174 0.332 1 25.47 34 SER B N 1
ATOM 1705 C CA . SER B 1 34 ? 30 -0.777 -0.403 1 25.47 34 SER B CA 1
ATOM 1706 C C . SER B 1 34 ? 28.656 -0.987 0.285 1 25.47 34 SER B C 1
ATOM 1708 O O . SER B 1 34 ? 27.75 -1.591 -0.288 1 25.47 34 SER B O 1
ATOM 1710 N N . SER B 1 35 ? 28.766 -1.17 1.682 1 25.72 35 SER B N 1
ATOM 1711 C CA . SER B 1 35 ? 27.641 -1.987 2.119 1 25.72 35 SER B CA 1
ATOM 1712 C C . SER B 1 35 ? 26.312 -1.254 1.924 1 25.72 35 SER B C 1
ATOM 1714 O O . SER B 1 35 ? 25.984 -0.344 2.686 1 25.72 35 SER B O 1
ATOM 1716 N N . SER B 1 36 ? 26.125 -0.688 0.877 1 27.59 36 SER B N 1
ATOM 1717 C CA . SER B 1 36 ? 24.844 -0.167 0.413 1 27.59 36 SER B CA 1
ATOM 1718 C C . SER B 1 36 ? 23.672 -0.894 1.077 1 27.59 36 SER B C 1
ATOM 1720 O O . SER B 1 36 ? 23.5 -2.1 0.892 1 27.59 36 SER B O 1
ATOM 1722 N N . SER B 1 37 ? 23.438 -0.568 2.24 1 26.67 37 SER B N 1
ATOM 1723 C CA . SER B 1 37 ? 22.344 -1.002 3.096 1 26.67 37 SER B CA 1
ATOM 1724 C C . SER B 1 37 ? 21.062 -1.23 2.289 1 26.67 37 SER B C 1
ATOM 1726 O O . SER B 1 37 ? 20.5 -0.287 1.731 1 26.67 37 SER B O 1
ATOM 1728 N N . GLU B 1 38 ? 21.047 -2.387 1.589 1 26.58 38 GLU B N 1
ATOM 1729 C CA . GLU B 1 38 ? 19.953 -3.078 0.914 1 26.58 38 GLU B CA 1
ATOM 1730 C C . GLU B 1 38 ? 18.641 -2.877 1.652 1 26.58 38 GLU B C 1
ATOM 1732 O O . GLU B 1 38 ? 18.469 -3.369 2.768 1 26.58 38 GLU B O 1
ATOM 1737 N N . LEU B 1 39 ? 18.375 -1.781 1.949 1 30.02 39 LEU B N 1
ATOM 1738 C CA . LEU B 1 39 ? 16.969 -1.609 2.27 1 30.02 39 LEU B CA 1
ATOM 1739 C C . LEU B 1 39 ? 16.125 -2.717 1.64 1 30.02 39 LEU B C 1
ATOM 1741 O O . LEU B 1 39 ? 15.422 -2.482 0.655 1 30.02 39 LEU B O 1
ATOM 1745 N N . SER B 1 40 ? 16.797 -3.83 1.306 1 31.12 40 SER B N 1
ATOM 1746 C CA . SER B 1 40 ? 16.312 -5.039 0.645 1 31.12 40 SER B CA 1
ATOM 1747 C C . SER B 1 40 ? 15.094 -5.613 1.359 1 31.12 40 SER B C 1
ATOM 1749 O O . SER B 1 40 ? 15.086 -5.715 2.588 1 31.12 40 SER B O 1
ATOM 1751 N N . PRO B 1 41 ? 13.852 -5.566 0.847 1 34.28 41 PRO B N 1
ATOM 1752 C CA . PRO B 1 41 ? 12.867 -6.492 1.423 1 34.28 41 PRO B CA 1
ATOM 1753 C C . PRO B 1 41 ? 13.516 -7.641 2.189 1 34.28 41 PRO B C 1
ATOM 1755 O O . PRO B 1 41 ? 14.594 -8.117 1.807 1 34.28 41 PRO B O 1
ATOM 1758 N N . ARG B 1 42 ? 13.555 -7.594 3.523 1 31.84 42 ARG B N 1
ATOM 1759 C CA . ARG B 1 42 ? 14.156 -8.742 4.207 1 31.84 42 ARG B CA 1
ATOM 1760 C C . ARG B 1 42 ? 14.023 -10.008 3.365 1 31.84 42 ARG B C 1
ATOM 1762 O O . ARG B 1 42 ? 12.914 -10.391 2.986 1 31.84 42 ARG B O 1
ATOM 1769 N N . ILE B 1 43 ? 15.047 -10.156 2.545 1 33.44 43 ILE B N 1
ATOM 1770 C CA . ILE B 1 43 ? 15.195 -11.484 1.963 1 33.44 43 ILE B CA 1
ATOM 1771 C C . ILE B 1 43 ? 15.453 -12.508 3.068 1 33.44 43 ILE B C 1
ATOM 1773 O O . ILE B 1 43 ? 16.469 -12.453 3.752 1 33.44 43 ILE B O 1
ATOM 1777 N N . SER B 1 44 ? 14.75 -12.711 4.094 1 33.25 44 SER B N 1
ATOM 1778 C CA . SER B 1 44 ? 15.086 -13.992 4.707 1 33.25 44 SER B CA 1
ATOM 1779 C C . SER B 1 44 ? 15.07 -15.117 3.684 1 33.25 44 SER B C 1
ATOM 1781 O O . SER B 1 44 ? 14.547 -14.953 2.58 1 33.25 44 SER B O 1
ATOM 1783 N N . ASP B 1 45 ? 15.586 -16.172 3.965 1 46.5 45 ASP B N 1
ATOM 1784 C CA . ASP B 1 45 ? 15.461 -17.469 3.299 1 46.5 45 ASP B CA 1
ATOM 1785 C C . ASP B 1 45 ? 14.062 -17.656 2.715 1 46.5 45 ASP B C 1
ATOM 1787 O O . ASP B 1 45 ? 13.789 -18.672 2.064 1 46.5 45 ASP B O 1
ATOM 1791 N N . GLY B 1 46 ? 13.07 -16.5 2.574 1 58.22 46 GLY B N 1
ATOM 1792 C CA . GLY B 1 46 ? 11.711 -16.875 2.217 1 58.22 46 GLY B CA 1
ATOM 1793 C C . GLY B 1 46 ? 10.992 -15.805 1.413 1 58.22 46 GLY B C 1
ATOM 1794 O O . GLY B 1 46 ? 9.797 -15.93 1.135 1 58.22 46 GLY B O 1
ATOM 1795 N N . GLY B 1 47 ? 11.602 -14.719 0.81 1 75.94 47 GLY B N 1
ATOM 1796 C CA . GLY B 1 47 ? 10.969 -13.766 -0.089 1 75.94 47 GLY B CA 1
ATOM 1797 C C . GLY B 1 47 ? 10.711 -12.414 0.555 1 75.94 47 GLY B C 1
ATOM 1798 O O . GLY B 1 47 ? 11.078 -12.195 1.712 1 75.94 47 GLY B O 1
ATOM 1799 N N . THR B 1 48 ? 10.523 -11.391 -0.179 1 87 48 THR B N 1
ATOM 1800 C CA . THR B 1 48 ? 10.094 -10.078 0.29 1 87 48 THR B CA 1
ATOM 1801 C C . THR B 1 48 ? 8.734 -10.164 0.971 1 87 48 THR B C 1
ATOM 1803 O O . THR B 1 48 ? 7.781 -10.711 0.403 1 87 48 THR B O 1
ATOM 1806 N N . VAL B 1 49 ? 8.695 -9.656 2.244 1 91.31 49 VAL B N 1
ATOM 1807 C CA . VAL B 1 49 ? 7.457 -9.727 3.014 1 91.31 49 VAL B CA 1
ATOM 1808 C C . VAL B 1 49 ? 6.82 -8.344 3.105 1 91.31 49 VAL B C 1
ATOM 1810 O O . VAL B 1 49 ? 7.488 -7.371 3.473 1 91.31 49 VAL B O 1
ATOM 1813 N N . PHE B 1 50 ? 5.602 -8.219 2.789 1 92.88 50 PHE B N 1
ATOM 1814 C CA . PHE B 1 50 ? 4.797 -7.02 2.986 1 92.88 50 PHE B CA 1
ATOM 1815 C C . PHE B 1 50 ? 3.717 -7.258 4.031 1 92.88 50 PHE B C 1
ATOM 1817 O O . PHE B 1 50 ? 2.979 -8.242 3.957 1 92.88 50 PHE B O 1
ATOM 1824 N N . GLN B 1 51 ? 3.59 -6.309 4.902 1 92.44 51 GLN B N 1
ATOM 1825 C CA . GLN B 1 51 ? 2.475 -6.332 5.844 1 92.44 51 GLN B CA 1
ATOM 1826 C C . GLN B 1 51 ? 1.235 -5.672 5.246 1 92.44 51 GLN B C 1
ATOM 1828 O O . GLN B 1 51 ? 1.342 -4.676 4.531 1 92.44 51 GLN B O 1
ATOM 1833 N N . MET B 1 52 ? 0.128 -6.25 5.598 1 92.81 52 MET B N 1
ATOM 1834 C CA . MET B 1 52 ? -1.113 -5.578 5.223 1 92.81 52 MET B CA 1
ATOM 1835 C C . MET B 1 52 ? -1.284 -4.273 5.996 1 92.81 52 MET B C 1
ATOM 1837 O O . MET B 1 52 ? -1.1 -4.242 7.215 1 92.81 52 MET B O 1
ATOM 1841 N N . PRO B 1 53 ? -1.593 -3.258 5.199 1 92 53 PRO B N 1
ATOM 1842 C CA . PRO B 1 53 ? -1.746 -1.985 5.91 1 92 53 PRO B CA 1
ATOM 1843 C C . PRO B 1 53 ? -2.98 -1.956 6.809 1 92 53 PRO B C 1
ATOM 1845 O O . PRO B 1 53 ? -3.053 -1.15 7.738 1 92 53 PRO B O 1
ATOM 1848 N N . THR B 1 54 ? -3.998 -2.662 6.492 1 90.12 54 THR B N 1
ATOM 1849 C CA . THR B 1 54 ? -5.227 -2.826 7.262 1 90.12 54 THR B CA 1
ATOM 1850 C C . THR B 1 54 ? -5.82 -4.215 7.047 1 90.12 54 THR B C 1
ATOM 1852 O O . THR B 1 54 ? -5.32 -4.988 6.227 1 90.12 54 THR B O 1
ATOM 1855 N N . THR B 1 55 ? -6.805 -4.5 7.852 1 90.44 55 THR B N 1
ATOM 1856 C CA . THR B 1 55 ? -7.531 -5.746 7.613 1 90.44 55 THR B CA 1
ATOM 1857 C C . THR B 1 55 ? -8.188 -5.734 6.238 1 90.44 55 THR B C 1
ATOM 1859 O O . THR B 1 55 ? -8.766 -4.723 5.828 1 90.44 55 THR B O 1
ATOM 1862 N N . ILE B 1 56 ? -8.031 -6.863 5.617 1 92.5 56 ILE B N 1
ATOM 1863 C CA . ILE B 1 56 ? -8.648 -6.996 4.301 1 92.5 56 ILE B CA 1
ATOM 1864 C C . ILE B 1 56 ? -10.164 -6.887 4.43 1 92.5 56 ILE B C 1
ATOM 1866 O O . ILE B 1 56 ? -10.758 -7.473 5.336 1 92.5 56 ILE B O 1
ATOM 1870 N N . GLN B 1 57 ? -10.742 -6.113 3.533 1 91.31 57 GLN B N 1
ATOM 1871 C CA . GLN B 1 57 ? -12.195 -5.984 3.43 1 91.31 57 GLN B CA 1
ATOM 1872 C C . GLN B 1 57 ? -12.695 -6.477 2.076 1 91.31 57 GLN B C 1
ATOM 1874 O O . GLN B 1 57 ? -11.93 -6.543 1.11 1 91.31 57 GLN B O 1
ATOM 1879 N N . PRO B 1 58 ? -13.984 -6.809 2.07 1 91.94 58 PRO B N 1
ATOM 1880 C CA . PRO B 1 58 ? -14.523 -7.191 0.763 1 91.94 58 PRO B CA 1
ATOM 1881 C C . PRO B 1 58 ? -14.289 -6.125 -0.307 1 91.94 58 PRO B C 1
ATOM 1883 O O . PRO B 1 58 ? -14.359 -4.93 -0.018 1 91.94 58 PRO B O 1
ATOM 1886 N N . ASP B 1 59 ? -13.992 -6.555 -1.478 1 92.88 59 ASP B N 1
ATOM 1887 C CA . ASP B 1 59 ? -13.828 -5.758 -2.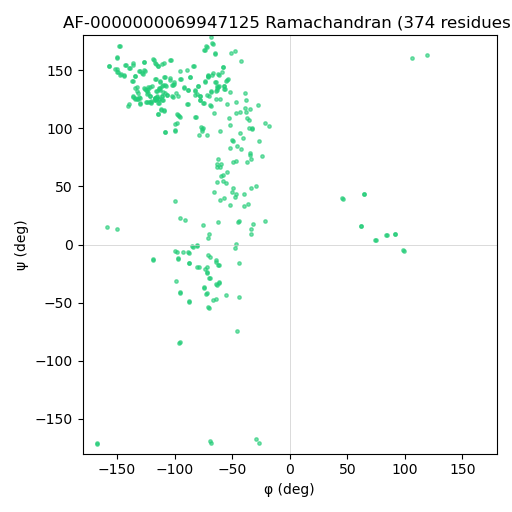689 1 92.88 59 ASP B CA 1
ATOM 1888 C C . ASP B 1 59 ? -12.516 -4.977 -2.668 1 92.88 59 ASP B C 1
ATOM 1890 O O . ASP B 1 59 ? -12.258 -4.16 -3.555 1 92.88 59 ASP B O 1
ATOM 1894 N N . LEU B 1 60 ? -11.719 -5.172 -1.657 1 95.56 60 LEU B N 1
ATOM 1895 C CA . LEU B 1 60 ? -10.352 -4.652 -1.701 1 95.56 60 LEU B CA 1
ATOM 1896 C C . LEU B 1 60 ? -9.609 -5.184 -2.92 1 95.56 60 LEU B C 1
ATOM 1898 O O . LEU B 1 60 ? -9.688 -6.375 -3.229 1 95.56 60 LEU B O 1
ATOM 1902 N N . VAL B 1 61 ? -8.945 -4.277 -3.584 1 97.06 61 VAL B N 1
ATOM 1903 C CA . VAL B 1 61 ? -8.07 -4.684 -4.684 1 97.06 61 VAL B CA 1
ATOM 1904 C C . VAL B 1 61 ? -6.621 -4.355 -4.336 1 97.06 61 VAL B C 1
ATOM 1906 O O . VAL B 1 61 ? -6.301 -3.223 -3.971 1 97.06 61 VAL B O 1
ATOM 1909 N N . ILE B 1 62 ? -5.75 -5.305 -4.426 1 97.19 62 ILE B N 1
ATOM 1910 C CA . ILE B 1 62 ? -4.312 -5.141 -4.23 1 97.19 62 ILE B CA 1
ATOM 1911 C C . ILE B 1 62 ? -3.588 -5.328 -5.562 1 97.19 62 ILE B C 1
ATOM 1913 O O . ILE B 1 62 ? -3.781 -6.336 -6.246 1 97.19 62 ILE B O 1
ATOM 1917 N N . THR B 1 63 ? -2.758 -4.398 -5.93 1 97.94 63 THR B N 1
ATOM 1918 C CA . THR B 1 63 ? -1.975 -4.5 -7.156 1 97.94 63 THR B CA 1
ATOM 1919 C C . THR B 1 63 ? -0.481 -4.422 -6.852 1 97.94 63 THR B C 1
ATOM 1921 O O . THR B 1 63 ? -0.025 -3.484 -6.191 1 97.94 63 THR B O 1
ATOM 1924 N N . ILE B 1 64 ? 0.237 -5.344 -7.316 1 96.88 64 ILE B N 1
ATOM 1925 C CA . ILE B 1 64 ? 1.688 -5.387 -7.164 1 96.88 64 ILE B CA 1
ATOM 1926 C C . ILE B 1 64 ? 2.354 -5.312 -8.539 1 96.88 64 ILE B C 1
ATOM 1928 O O . ILE B 1 64 ? 2.033 -6.098 -9.43 1 96.88 64 ILE B O 1
ATOM 1932 N N . LEU B 1 65 ? 3.207 -4.371 -8.727 1 96.75 65 LEU B N 1
ATOM 1933 C CA . LEU B 1 65 ? 4.023 -4.258 -9.93 1 96.75 65 LEU B CA 1
ATOM 1934 C C . LEU B 1 65 ? 5.488 -4.547 -9.625 1 96.75 65 LEU B C 1
ATOM 1936 O O . LEU B 1 65 ? 6.02 -4.074 -8.617 1 96.75 65 LEU B O 1
ATOM 1940 N N . GLY B 1 66 ? 6.109 -5.316 -10.531 1 95.62 66 GLY B N 1
ATOM 1941 C CA . GLY B 1 66 ? 7.52 -5.625 -10.352 1 95.62 66 GLY B CA 1
ATOM 1942 C C . GLY B 1 66 ? 8.148 -6.246 -11.586 1 95.62 66 GLY B C 1
ATOM 1943 O O . GLY B 1 66 ? 7.562 -6.223 -12.672 1 95.62 66 GLY B O 1
ATOM 1944 N N . SER B 1 67 ? 9.352 -6.684 -11.391 1 93.56 67 SER B N 1
ATOM 1945 C CA . SER B 1 67 ? 10.062 -7.395 -12.445 1 93.56 67 SER B CA 1
ATOM 1946 C C . SER B 1 67 ? 10.312 -8.852 -12.055 1 93.56 67 SER B C 1
ATOM 1948 O O . SER B 1 67 ? 10.508 -9.156 -10.875 1 93.56 67 SER B O 1
ATOM 1950 N N . LEU B 1 68 ? 10.43 -9.648 -13.109 1 93.19 68 LEU B N 1
ATOM 1951 C CA . LEU B 1 68 ? 10.586 -11.078 -12.898 1 93.19 68 LEU B CA 1
ATOM 1952 C C . LEU B 1 68 ? 12.055 -11.469 -12.906 1 93.19 68 LEU B C 1
ATOM 1954 O O . LEU B 1 68 ? 12.867 -10.859 -13.609 1 93.19 68 LEU B O 1
ATOM 1958 N N . ASN B 1 69 ? 12.328 -12.391 -12.047 1 92 69 ASN B N 1
ATOM 1959 C CA . ASN B 1 69 ? 13.562 -13.156 -12.164 1 92 69 ASN B CA 1
ATOM 1960 C C . ASN B 1 69 ? 13.312 -14.516 -12.812 1 92 69 ASN B C 1
ATOM 1962 O O . ASN B 1 69 ? 13.031 -15.5 -12.117 1 92 69 ASN B O 1
ATOM 1966 N N . THR B 1 70 ? 13.57 -14.633 -14.086 1 90.75 70 THR B N 1
ATOM 1967 C CA . THR B 1 70 ? 13.195 -15.82 -14.844 1 90.75 70 THR B CA 1
ATOM 1968 C C . THR B 1 70 ? 14.266 -16.906 -14.719 1 90.75 70 THR B C 1
ATOM 1970 O O . THR B 1 70 ? 14.148 -17.984 -15.312 1 90.75 70 THR B O 1
ATOM 1973 N N . LYS B 1 71 ? 15.328 -16.641 -14.023 1 89.69 71 LYS B N 1
ATOM 1974 C CA . LYS B 1 71 ? 16.312 -17.672 -13.734 1 89.69 71 LYS B CA 1
ATOM 1975 C C . LYS B 1 71 ? 15.781 -18.672 -12.711 1 89.69 71 LYS B C 1
ATOM 1977 O O . LYS B 1 71 ? 16.266 -19.797 -12.625 1 89.69 71 LYS B O 1
ATOM 1982 N N . ASP B 1 72 ? 14.836 -18.188 -11.945 1 91.19 72 ASP B N 1
ATOM 1983 C CA . ASP B 1 72 ? 14.148 -19.094 -11.031 1 91.19 72 ASP B CA 1
ATOM 1984 C C . ASP B 1 72 ? 13.18 -20 -11.773 1 91.19 72 ASP B C 1
ATOM 1986 O O . ASP B 1 72 ? 12.875 -19.766 -12.945 1 91.19 72 ASP B O 1
ATOM 1990 N N . GLU B 1 73 ? 12.711 -21.016 -11.078 1 92.56 73 GLU B N 1
ATOM 1991 C CA . GLU B 1 73 ? 11.797 -21.969 -11.688 1 92.56 73 GLU B CA 1
ATOM 1992 C C . GLU B 1 73 ? 10.398 -21.375 -11.844 1 92.56 73 GLU B C 1
ATOM 1994 O O . GLU B 1 73 ? 9.703 -21.672 -12.812 1 92.56 73 GLU B O 1
ATOM 1999 N N . SER B 1 74 ? 10.062 -20.594 -10.812 1 93.88 74 SER B N 1
ATOM 2000 C CA . SER B 1 74 ? 8.695 -20.078 -10.812 1 93.88 74 SER B CA 1
ATOM 2001 C C . SER B 1 74 ? 8.609 -18.719 -10.117 1 93.88 74 SER B C 1
ATOM 2003 O O . SER B 1 74 ? 9.508 -18.344 -9.359 1 93.88 74 SER B O 1
ATOM 2005 N N . PHE B 1 75 ? 7.656 -18.016 -10.594 1 94.75 75 PHE B N 1
ATOM 2006 C CA . PHE B 1 75 ? 7.141 -16.906 -9.789 1 94.75 75 PHE B CA 1
ATOM 2007 C C . PHE B 1 75 ? 6.211 -17.422 -8.695 1 94.75 75 PHE B C 1
ATOM 2009 O O . PHE B 1 75 ? 5.227 -18.109 -8.992 1 94.75 75 PHE B O 1
ATOM 2016 N N . THR B 1 76 ? 6.516 -17.078 -7.395 1 94.31 76 THR B N 1
ATOM 2017 C CA . THR B 1 76 ? 5.727 -17.609 -6.285 1 94.31 76 THR B CA 1
ATOM 2018 C C . THR B 1 76 ? 5.383 -16.5 -5.289 1 94.31 76 THR B C 1
ATOM 2020 O O . THR B 1 76 ? 6.273 -15.812 -4.789 1 94.31 76 THR B O 1
ATOM 2023 N N . VAL B 1 77 ? 4.133 -16.344 -5.004 1 95.44 77 VAL B N 1
ATOM 2024 C CA . VAL B 1 77 ? 3.613 -15.445 -3.98 1 95.44 77 VAL B CA 1
ATOM 2025 C C . VAL B 1 77 ? 2.766 -16.234 -2.984 1 95.44 77 VAL B C 1
ATOM 2027 O O . VAL B 1 77 ? 1.929 -17.047 -3.381 1 95.44 77 VAL B O 1
ATOM 2030 N N . VAL B 1 78 ? 2.988 -15.953 -1.75 1 94.44 78 VAL B N 1
ATOM 2031 C CA . VAL B 1 78 ? 2.252 -16.672 -0.711 1 94.44 78 VAL B CA 1
ATOM 2032 C C . VAL B 1 78 ? 1.546 -15.664 0.2 1 94.44 78 VAL B C 1
ATOM 2034 O O . VAL B 1 78 ? 2.137 -14.656 0.603 1 94.44 78 VAL B O 1
ATOM 2037 N N . LEU B 1 79 ? 0.336 -15.867 0.48 1 94.81 79 LEU B N 1
ATOM 2038 C CA . LEU B 1 79 ? -0.438 -15.211 1.528 1 94.81 79 LEU B CA 1
ATOM 2039 C C . LEU B 1 79 ? -0.732 -16.172 2.672 1 94.81 79 LEU B C 1
ATOM 2041 O O . LEU B 1 79 ? -1.712 -16.922 2.625 1 94.81 79 LEU B O 1
ATOM 2045 N N . PRO B 1 80 ? 0.061 -16.094 3.656 1 93.81 80 PRO B N 1
ATOM 2046 C CA . PRO B 1 80 ? -0.064 -17.078 4.73 1 93.81 80 PRO B CA 1
ATOM 2047 C C . PRO B 1 80 ? -1.317 -16.875 5.578 1 93.81 80 PRO B C 1
ATOM 2049 O O . PRO B 1 80 ? -1.719 -15.734 5.828 1 93.81 80 PRO B O 1
ATOM 2052 N N . SER B 1 81 ? -1.863 -17.953 6.008 1 92.75 81 SER B N 1
ATOM 2053 C CA . SER B 1 81 ? -2.961 -17.906 6.969 1 92.75 81 SER B CA 1
ATOM 2054 C C . SER B 1 81 ? -2.439 -17.891 8.398 1 92.75 81 SER B C 1
ATOM 2056 O O . SER B 1 81 ? -1.616 -18.734 8.773 1 92.75 81 SER B O 1
ATOM 2058 N N . THR B 1 82 ? -2.969 -17 9.195 1 92.75 82 THR B N 1
ATOM 2059 C CA . THR B 1 82 ? -2.529 -16.922 10.586 1 92.75 82 THR B CA 1
ATOM 2060 C C . THR B 1 82 ? -3.328 -17.875 11.461 1 92.75 82 THR B C 1
ATOM 2062 O O . THR B 1 82 ? -2.934 -18.156 12.594 1 92.75 82 THR B O 1
ATOM 2065 N N . SER B 1 83 ? -4.453 -18.391 11.031 1 90 83 SER B N 1
ATOM 2066 C CA . SER B 1 83 ? -5.324 -19.25 11.82 1 90 83 SER B CA 1
ATOM 2067 C C . SER B 1 83 ? -4.922 -20.719 11.695 1 90 83 SER B C 1
ATOM 2069 O O . SER B 1 83 ? -5.484 -21.594 12.367 1 90 83 SER B O 1
ATOM 2071 N N . GLY B 1 84 ? -4.004 -21.047 10.844 1 86.19 84 GLY B N 1
ATOM 2072 C CA . GLY B 1 84 ? -3.586 -22.422 10.648 1 86.19 84 GLY B CA 1
ATOM 2073 C C . GLY B 1 84 ? -4.227 -23.078 9.438 1 86.19 84 GLY B C 1
ATOM 2074 O O . GLY B 1 84 ? -3.902 -24.219 9.094 1 86.19 84 GLY B O 1
ATOM 2075 N N . SER B 1 85 ? -5.137 -22.359 8.812 1 86.44 85 SER B N 1
ATOM 2076 C CA . SER B 1 85 ? -5.668 -22.859 7.547 1 86.44 85 SER B CA 1
ATOM 2077 C C . SER B 1 85 ? -4.598 -22.875 6.461 1 86.44 85 SER B C 1
ATOM 2079 O O . SER B 1 85 ? -3.473 -22.422 6.688 1 86.44 85 SER B O 1
ATOM 2081 N N . GLU B 1 86 ? -4.938 -23.453 5.328 1 89.31 86 GLU B N 1
ATOM 2082 C CA . GLU B 1 86 ? -3.986 -23.5 4.223 1 89.31 86 GLU B CA 1
ATOM 2083 C C . GLU B 1 86 ? -3.664 -22.094 3.713 1 89.31 86 GLU B C 1
ATOM 2085 O O . GLU B 1 86 ? -4.551 -21.25 3.617 1 89.31 86 GLU B O 1
ATOM 2090 N N . ASP B 1 87 ? -2.424 -21.906 3.41 1 92.12 87 ASP B N 1
ATOM 2091 C CA . ASP B 1 87 ? -1.979 -20.656 2.809 1 92.12 87 ASP B CA 1
ATOM 2092 C C . ASP B 1 87 ? -2.469 -20.531 1.367 1 92.12 87 ASP B C 1
ATOM 2094 O O . ASP B 1 87 ? -2.588 -21.531 0.659 1 92.12 87 ASP B O 1
ATOM 2098 N N . CYS B 1 88 ? -2.758 -19.344 0.96 1 93.31 88 CYS B N 1
ATOM 2099 C CA . CYS B 1 88 ? -2.947 -19.109 -0.467 1 93.31 88 CYS B CA 1
ATOM 2100 C C . CYS B 1 88 ? -1.608 -18.922 -1.173 1 93.31 88 CYS B C 1
ATOM 2102 O O . CYS B 1 8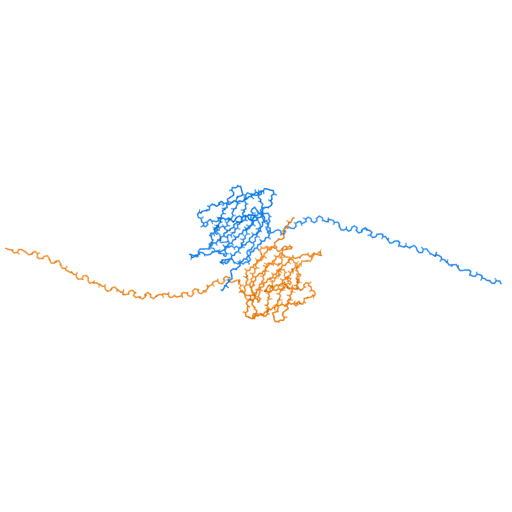8 ? -0.769 -18.141 -0.725 1 93.31 88 CYS B O 1
ATOM 2104 N N . GLN B 1 89 ? -1.463 -19.672 -2.205 1 92.56 89 GLN B N 1
ATOM 2105 C CA . GLN B 1 89 ? -0.216 -19.609 -2.959 1 92.56 89 GLN B CA 1
ATOM 2106 C C . GLN B 1 89 ? -0.485 -19.484 -4.457 1 92.56 89 GLN B C 1
ATOM 2108 O O . GLN B 1 89 ? -1.297 -20.234 -5.008 1 92.56 89 GLN B O 1
ATOM 2113 N N . ILE B 1 90 ? 0.162 -18.547 -5.02 1 92.44 90 ILE B N 1
ATOM 2114 C CA . ILE B 1 90 ? 0.155 -18.359 -6.465 1 92.44 90 ILE B CA 1
ATOM 2115 C C . ILE B 1 90 ? 1.514 -18.75 -7.047 1 92.44 90 ILE B C 1
ATOM 2117 O O . ILE B 1 90 ? 2.555 -18.297 -6.559 1 92.44 90 ILE B O 1
ATOM 2121 N N . GLN B 1 91 ? 1.448 -19.562 -8.078 1 92.56 91 GLN B N 1
ATOM 2122 C CA . GLN B 1 91 ? 2.695 -19.953 -8.727 1 92.56 91 GLN B CA 1
ATOM 2123 C C . GLN B 1 91 ? 2.57 -19.906 -10.242 1 92.56 91 GLN B C 1
ATOM 2125 O O . GLN B 1 91 ? 1.611 -20.422 -10.812 1 92.56 91 GLN B O 1
ATOM 2130 N N . PHE B 1 92 ? 3.461 -19.234 -10.828 1 93.44 92 PHE B N 1
ATOM 2131 C CA . PHE B 1 92 ? 3.639 -19.281 -12.281 1 93.44 92 PHE B CA 1
ATOM 2132 C C . PHE B 1 92 ? 4.953 -19.969 -12.641 1 93.44 92 PHE B C 1
ATOM 2134 O O . PHE B 1 92 ? 6.031 -19.438 -12.367 1 93.44 92 PHE B O 1
ATOM 2141 N N . PHE B 1 93 ? 4.785 -21.062 -13.297 1 92.94 93 PHE B N 1
ATOM 2142 C CA . PHE B 1 93 ? 5.949 -21.844 -13.711 1 92.94 93 PHE B CA 1
ATOM 2143 C C . PHE B 1 93 ? 6.441 -21.375 -15.078 1 92.94 93 PHE B C 1
ATOM 2145 O O . PHE B 1 93 ? 5.719 -21.484 -16.078 1 92.94 93 PHE B O 1
ATOM 2152 N N . PHE B 1 94 ? 7.648 -20.953 -15.133 1 91.19 94 PHE B N 1
ATOM 2153 C CA . PHE B 1 94 ? 8.172 -20.297 -16.328 1 91.19 94 PHE B CA 1
ATOM 2154 C C . PHE B 1 94 ? 8.383 -21.281 -17.453 1 91.19 94 PHE B C 1
ATOM 2156 O O . PHE B 1 94 ? 8.109 -20.984 -18.625 1 91.19 94 PHE B O 1
ATOM 2163 N N . GLU B 1 95 ? 8.891 -22.438 -17.188 1 89.81 95 GLU B N 1
ATOM 2164 C CA . GLU B 1 95 ? 9.234 -23.406 -18.219 1 89.81 95 GLU B CA 1
ATOM 2165 C C . GLU B 1 95 ? 7.988 -23.922 -18.922 1 89.81 95 GLU B C 1
ATOM 2167 O O . GLU B 1 95 ? 7.926 -23.906 -20.156 1 89.81 95 GLU B O 1
ATOM 2172 N N . ASN B 1 96 ? 7.004 -24.297 -18.188 1 89.19 96 ASN B N 1
ATOM 2173 C CA . ASN B 1 96 ? 5.836 -24.906 -18.812 1 89.19 96 ASN B CA 1
ATOM 2174 C C . ASN B 1 96 ? 4.715 -23.891 -19.016 1 89.19 96 ASN B C 1
ATOM 2176 O O . ASN B 1 96 ? 3.654 -24.234 -19.547 1 89.19 96 ASN B O 1
ATOM 2180 N N . LYS B 1 97 ? 4.891 -22.688 -18.5 1 88.69 97 LYS B N 1
ATOM 2181 C CA . LYS B 1 97 ? 3.961 -21.594 -18.734 1 88.69 97 LYS B CA 1
ATOM 2182 C C . LYS B 1 97 ? 2.592 -21.891 -18.141 1 88.69 97 LYS B C 1
ATOM 2184 O O . LYS B 1 97 ? 1.563 -21.703 -18.781 1 88.69 97 LYS B O 1
ATOM 2189 N N . THR B 1 98 ? 2.598 -22.406 -16.984 1 90.62 98 THR B N 1
ATOM 2190 C CA . THR B 1 98 ? 1.38 -22.719 -16.234 1 90.62 98 THR B CA 1
ATOM 2191 C C . THR B 1 98 ? 1.292 -21.891 -14.961 1 90.62 98 THR B C 1
ATOM 2193 O O . THR B 1 98 ? 2.301 -21.672 -14.289 1 90.62 98 THR B O 1
ATOM 2196 N N . ILE B 1 99 ? 0.102 -21.5 -14.68 1 92.06 99 ILE B N 1
ATOM 2197 C CA . ILE B 1 99 ? -0.162 -20.75 -13.469 1 92.06 99 ILE B CA 1
ATOM 2198 C C . ILE B 1 99 ? -1.157 -21.5 -12.586 1 92.06 99 ILE B C 1
ATOM 2200 O O . ILE B 1 99 ? -2.121 -22.078 -13.094 1 92.06 99 ILE B O 1
ATOM 2204 N N . VAL B 1 100 ? -0.859 -21.516 -11.328 1 90.12 100 VAL B N 1
ATOM 2205 C CA . VAL B 1 100 ? -1.689 -22.266 -10.391 1 90.12 100 VAL B CA 1
ATOM 2206 C C . VAL B 1 100 ? -1.922 -21.438 -9.125 1 90.12 100 VAL B C 1
ATOM 2208 O O . VAL B 1 100 ? -1.059 -20.641 -8.727 1 90.12 100 VAL B O 1
ATOM 2211 N N . MET B 1 101 ? -3.061 -21.453 -8.57 1 89.88 101 MET B N 1
ATOM 2212 C CA . MET B 1 101 ? -3.383 -20.922 -7.25 1 89.88 101 MET B CA 1
ATOM 2213 C C . MET B 1 101 ? -3.826 -22.031 -6.305 1 89.88 101 MET B C 1
ATOM 2215 O O . MET B 1 101 ? -4.648 -22.875 -6.668 1 89.88 101 MET B O 1
ATOM 2219 N N . SER B 1 102 ? -3.268 -22.078 -5.078 1 86.62 102 SER B N 1
ATOM 2220 C CA . SER B 1 102 ? -3.582 -23.094 -4.086 1 86.62 102 SER B CA 1
ATOM 2221 C C . SER B 1 102 ? -3.922 -22.484 -2.736 1 86.62 102 SER B C 1
ATOM 2223 O O . SER B 1 102 ? -3.248 -21.547 -2.287 1 86.62 102 SER B O 1
ATOM 2225 N N . PRO B 1 103 ? -4.754 -23.094 -1.96 1 82.31 103 PRO B N 1
ATOM 2226 C CA . PRO B 1 103 ? -5.723 -24.109 -2.381 1 82.31 103 PRO B CA 1
ATOM 2227 C C . PRO B 1 103 ? -6.664 -23.609 -3.473 1 82.31 103 PRO B C 1
ATOM 2229 O O . PRO B 1 103 ? -7.09 -22.453 -3.439 1 82.31 103 PRO B O 1
ATOM 2232 N N . ALA B 1 104 ? -6.863 -24.453 -4.422 1 71.81 104 ALA B N 1
ATOM 2233 C CA . ALA B 1 104 ? -7.672 -24.047 -5.57 1 71.81 104 ALA B CA 1
ATOM 2234 C C . ALA B 1 104 ? -9.133 -23.875 -5.172 1 71.81 104 ALA B C 1
ATOM 2236 O O . ALA B 1 104 ? -9.711 -24.734 -4.504 1 71.81 104 ALA B O 1
ATOM 2237 N N . GLY B 1 105 ? -9.539 -22.688 -5.391 1 67.62 105 GLY B N 1
ATOM 2238 C CA . GLY B 1 105 ? -10.969 -22.469 -5.207 1 67.62 105 GLY B CA 1
ATOM 2239 C C . GLY B 1 105 ? -11.805 -23.078 -6.316 1 67.62 105 GLY B C 1
ATOM 2240 O O . GLY B 1 105 ? -13.031 -23.156 -6.199 1 67.62 105 GLY B O 1
ATOM 2241 N N . SER B 1 106 ? -11.117 -23.281 -7.41 1 62.97 106 SER B N 1
ATOM 2242 C CA . SER B 1 106 ? -11.844 -23.891 -8.523 1 62.97 106 SER B CA 1
ATOM 2243 C C . SER B 1 106 ? -11.133 -25.156 -9.023 1 62.97 106 SER B C 1
ATOM 2245 O O . SER B 1 106 ? -9.93 -25.312 -8.836 1 62.97 106 SER B O 1
ATOM 2247 N N . ILE B 1 107 ? -11.945 -26.062 -9.516 1 58.03 107 ILE B N 1
ATOM 2248 C CA . ILE B 1 107 ? -11.516 -27.359 -10.031 1 58.03 107 ILE B CA 1
ATOM 2249 C C . ILE B 1 107 ? -10.578 -27.156 -11.227 1 58.03 107 ILE B C 1
ATOM 2251 O O . ILE B 1 107 ? -9.766 -28.031 -11.539 1 58.03 107 ILE B O 1
ATOM 2255 N N . GLN B 1 108 ? -10.516 -26.078 -11.844 1 59.97 108 GLN B N 1
ATOM 2256 C CA . GLN B 1 108 ? -9.82 -25.859 -13.109 1 59.97 108 GLN B CA 1
ATOM 2257 C C . GLN B 1 108 ? -8.383 -25.406 -12.883 1 59.97 108 GLN B C 1
ATOM 2259 O O . GLN B 1 108 ? -7.688 -25.016 -13.828 1 59.97 108 GLN B O 1
ATOM 2264 N N . GLU B 1 109 ? -7.891 -25.641 -11.844 1 64.62 109 GLU B N 1
ATOM 2265 C CA . GLU B 1 109 ? -6.473 -25.359 -11.617 1 64.62 109 GLU B CA 1
ATOM 2266 C C . GLU B 1 109 ? -5.633 -26.625 -11.773 1 64.62 109 GLU B C 1
ATOM 2268 O O . GLU B 1 109 ? -6.062 -27.719 -11.398 1 64.62 109 GLU B O 1
ATOM 2273 N N . PRO B 1 110 ? -4.516 -26.469 -12.617 1 75.81 110 PRO B N 1
ATOM 2274 C CA . PRO B 1 110 ? -3.717 -25.359 -13.148 1 75.81 110 PRO B CA 1
ATOM 2275 C C . PRO B 1 110 ? -4.254 -24.812 -14.477 1 75.81 110 PRO B C 1
ATOM 2277 O O . PRO B 1 110 ? -4.898 -25.547 -15.227 1 75.81 110 PRO B O 1
ATOM 2280 N N . ALA B 1 111 ? -4.02 -23.5 -14.719 1 83 111 ALA B N 1
ATOM 2281 C CA . ALA B 1 111 ? -4.379 -22.859 -15.984 1 83 111 ALA B CA 1
ATOM 2282 C C . ALA B 1 111 ? -3.135 -22.531 -16.797 1 83 111 ALA B C 1
ATOM 2284 O O . ALA B 1 111 ? -2.062 -22.281 -16.25 1 83 111 ALA B O 1
ATOM 2285 N N . SER B 1 112 ? -3.268 -22.656 -18.125 1 82.25 112 SER B N 1
ATOM 2286 C CA . SER B 1 112 ? -2.186 -22.234 -19.016 1 82.25 112 SER B CA 1
ATOM 2287 C C . SER B 1 112 ? -2.119 -20.703 -19.094 1 82.25 112 SER B C 1
ATOM 2289 O O . SER B 1 112 ? -3.154 -20.031 -19.141 1 82.25 112 SER B O 1
ATOM 2291 N N . TYR B 1 113 ? -0.875 -20.234 -19.094 1 85.75 113 TYR B N 1
ATOM 2292 C CA . TYR B 1 113 ? -0.637 -18.812 -19.297 1 85.75 113 TYR B CA 1
ATOM 2293 C C . TYR B 1 113 ? 0.577 -18.578 -20.188 1 85.75 113 TYR B C 1
ATOM 2295 O O . TYR B 1 113 ? 1.688 -18.984 -19.859 1 85.75 113 TYR B O 1
ATOM 2303 N N . CYS B 1 114 ? 0.311 -17.875 -21.328 1 78.75 114 CYS B N 1
ATOM 2304 C CA . CYS B 1 114 ? 1.368 -17.688 -22.328 1 78.75 114 CYS B CA 1
ATOM 2305 C C . CYS B 1 114 ? 2.062 -16.344 -22.141 1 78.75 114 CYS B C 1
ATOM 2307 O O . CYS B 1 114 ? 1.417 -15.297 -22.172 1 78.75 114 CYS B O 1
ATOM 2309 N N . MET B 1 115 ? 3.277 -16.484 -21.719 1 81.25 115 MET B N 1
ATOM 2310 C CA . MET B 1 115 ? 4.16 -15.32 -21.656 1 81.25 115 MET B CA 1
ATOM 2311 C C . MET B 1 115 ? 5.434 -15.562 -22.453 1 81.25 115 MET B C 1
ATOM 2313 O O . MET B 1 115 ? 5.965 -16.672 -22.469 1 81.25 115 MET B O 1
ATOM 2317 N N . ASN B 1 116 ? 5.707 -14.602 -23.297 1 77.25 116 ASN B N 1
ATOM 2318 C CA . ASN B 1 116 ? 6.984 -14.703 -23.984 1 77.25 116 ASN B CA 1
ATOM 2319 C C . ASN B 1 116 ? 8.156 -14.344 -23.078 1 77.25 116 ASN B C 1
ATOM 2321 O O . ASN B 1 116 ? 8.375 -13.172 -22.781 1 77.25 116 ASN B O 1
ATOM 2325 N N . LEU B 1 117 ? 8.773 -15.391 -22.594 1 80.69 117 LEU B N 1
ATOM 2326 C CA . LEU B 1 117 ? 9.898 -15.172 -21.688 1 80.69 117 LEU B CA 1
ATOM 2327 C C . 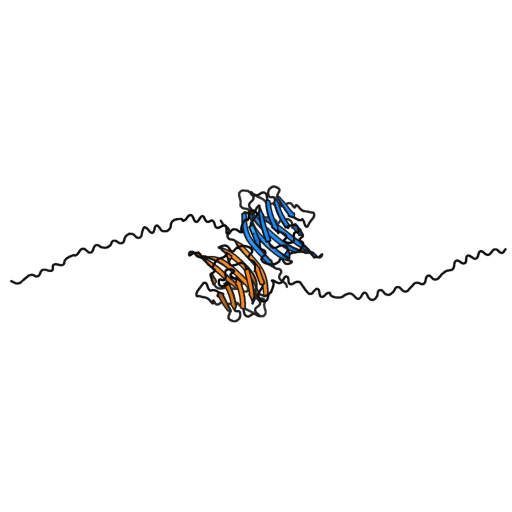LEU B 1 117 ? 11.219 -15.281 -22.438 1 80.69 117 LEU B C 1
ATOM 2329 O O . LEU B 1 117 ? 11.477 -16.266 -23.125 1 80.69 117 LEU B O 1
ATOM 2333 N N . SER B 1 118 ? 11.805 -14.102 -22.688 1 74.5 118 SER B N 1
ATOM 2334 C CA . SER B 1 118 ? 13.148 -14.102 -23.25 1 74.5 118 SER B CA 1
ATOM 2335 C C . SER B 1 118 ? 14.195 -13.828 -22.172 1 74.5 118 SER B C 1
ATOM 2337 O O . SER B 1 118 ? 13.945 -13.07 -21.234 1 74.5 118 SER B O 1
ATOM 2339 N N . ASP B 1 119 ? 15.234 -14.539 -22.25 1 70.62 119 ASP B N 1
ATOM 2340 C CA . ASP B 1 119 ? 16.312 -14.391 -21.281 1 70.62 119 ASP B CA 1
ATOM 2341 C C . ASP B 1 119 ? 17.031 -13.055 -21.453 1 70.62 119 ASP B C 1
ATOM 2343 O O . ASP B 1 119 ? 17.812 -12.648 -20.609 1 70.62 119 ASP B O 1
ATOM 2347 N N . THR B 1 120 ? 16.781 -12.43 -22.406 1 71.94 120 THR B N 1
ATOM 2348 C CA . THR B 1 120 ? 17.609 -11.281 -22.75 1 71.94 120 THR B CA 1
ATOM 2349 C C . THR B 1 120 ? 16.969 -9.992 -22.25 1 71.94 120 THR B C 1
ATOM 2351 O O . THR B 1 120 ? 17.609 -8.938 -22.234 1 71.94 120 THR B O 1
ATOM 2354 N N . VAL B 1 121 ? 15.773 -10.164 -21.859 1 77.31 121 VAL B N 1
ATOM 2355 C CA . VAL B 1 121 ? 15.117 -8.914 -21.484 1 77.31 121 VAL B CA 1
ATOM 2356 C C . VAL B 1 121 ? 14.516 -9.055 -20.094 1 77.31 121 VAL B C 1
ATOM 2358 O O . VAL B 1 121 ? 14.172 -10.156 -19.672 1 77.31 121 VAL B O 1
ATOM 2361 N N . GLN B 1 122 ? 14.523 -7.973 -19.453 1 87.5 122 GLN B N 1
ATOM 2362 C CA . GLN B 1 122 ? 13.805 -7.93 -18.188 1 87.5 122 GLN B CA 1
ATOM 2363 C C . GLN B 1 122 ? 12.289 -7.953 -18.406 1 87.5 122 GLN B C 1
ATOM 2365 O O . GLN B 1 122 ? 11.773 -7.184 -19.219 1 87.5 122 GLN B O 1
ATOM 2370 N N . HIS B 1 123 ? 11.703 -8.852 -17.719 1 92.5 123 HIS B N 1
ATOM 2371 C CA . HIS B 1 123 ? 10.25 -8.969 -17.812 1 92.5 123 HIS B CA 1
ATOM 2372 C C . HIS B 1 123 ? 9.57 -8.344 -16.594 1 92.5 123 HIS B C 1
ATOM 2374 O O . HIS B 1 123 ? 10.031 -8.531 -15.461 1 92.5 123 HIS B O 1
ATOM 2380 N N . ASN B 1 124 ? 8.531 -7.645 -16.891 1 93.69 124 ASN B N 1
ATOM 2381 C CA . ASN B 1 124 ? 7.742 -7.059 -15.812 1 93.69 124 ASN B CA 1
ATOM 2382 C C . ASN B 1 124 ? 6.453 -7.844 -15.57 1 93.69 124 ASN B C 1
ATOM 2384 O O . ASN B 1 124 ? 6.012 -8.602 -16.438 1 93.69 124 ASN B O 1
ATOM 2388 N N . PHE B 1 125 ? 5.922 -7.66 -14.367 1 94.12 125 PHE B N 1
ATOM 2389 C CA . PHE B 1 125 ? 4.641 -8.297 -14.086 1 94.12 125 PHE B CA 1
ATOM 2390 C C . PHE B 1 125 ? 3.705 -7.34 -13.359 1 94.12 125 PHE B C 1
ATOM 2392 O O . PHE B 1 125 ? 4.156 -6.379 -12.727 1 94.12 125 PHE B O 1
ATOM 2399 N N . THR B 1 126 ? 2.469 -7.582 -13.484 1 96.56 126 THR B N 1
ATOM 2400 C CA . THR B 1 126 ? 1.391 -7.047 -12.656 1 96.56 126 THR B CA 1
ATOM 2401 C C . THR B 1 126 ? 0.593 -8.18 -12.016 1 96.56 126 THR B C 1
ATOM 2403 O O . THR B 1 126 ? 0.102 -9.07 -12.711 1 96.56 126 THR B O 1
ATOM 2406 N N . LEU B 1 127 ? 0.512 -8.195 -10.766 1 97.06 127 LEU B N 1
ATOM 2407 C CA . LEU B 1 127 ? -0.346 -9.109 -10.023 1 97.06 127 LEU B CA 1
ATOM 2408 C C . LEU B 1 127 ? -1.5 -8.359 -9.359 1 97.06 127 LEU B C 1
ATOM 2410 O O . LEU B 1 127 ? -1.277 -7.43 -8.578 1 97.06 127 LEU B O 1
ATOM 2414 N N . LYS B 1 128 ? -2.652 -8.766 -9.641 1 97.38 128 LYS B N 1
ATOM 2415 C CA . LYS B 1 128 ? -3.838 -8.164 -9.039 1 97.38 128 LYS B CA 1
ATOM 2416 C C . LYS B 1 128 ? -4.582 -9.172 -8.172 1 97.38 128 LYS B C 1
ATOM 2418 O O . LYS B 1 128 ? -4.898 -10.273 -8.625 1 97.38 128 LYS B O 1
ATOM 2423 N N . LEU B 1 129 ? -4.805 -8.812 -6.957 1 96.62 129 LEU B N 1
ATOM 2424 C CA . LEU B 1 129 ? -5.605 -9.602 -6.023 1 96.62 129 LEU B CA 1
ATOM 2425 C C . LEU B 1 129 ? -6.902 -8.875 -5.68 1 96.62 129 LEU B C 1
ATOM 2427 O O . LEU B 1 129 ? -6.902 -7.664 -5.461 1 96.62 129 LEU B O 1
ATOM 2431 N N . ASN B 1 130 ? -7.902 -9.648 -5.594 1 96.62 130 ASN B N 1
ATOM 2432 C CA . ASN B 1 130 ? -9.211 -9.094 -5.254 1 96.62 130 ASN B CA 1
ATOM 2433 C C . ASN B 1 130 ? -9.898 -9.906 -4.164 1 96.62 130 ASN B C 1
ATOM 2435 O O . ASN B 1 130 ? -10.086 -11.117 -4.312 1 96.62 130 ASN B O 1
ATOM 2439 N N . ALA B 1 131 ? -10.258 -9.25 -3.148 1 96.56 131 ALA B N 1
ATOM 2440 C CA . ALA B 1 131 ? -11.008 -9.891 -2.072 1 96.56 131 ALA B CA 1
ATOM 2441 C C . ALA B 1 131 ? -12.492 -9.961 -2.408 1 96.56 131 ALA B C 1
ATOM 2443 O O . ALA B 1 131 ? -13.117 -8.938 -2.713 1 96.56 131 ALA B O 1
ATOM 2444 N N . ARG B 1 132 ? -12.992 -11.156 -2.182 1 94.38 132 ARG B N 1
ATOM 2445 C CA . ARG B 1 132 ? -14.383 -11.344 -2.588 1 94.38 132 ARG B CA 1
ATOM 2446 C C . ARG B 1 132 ? -15.148 -12.164 -1.56 1 94.38 132 ARG B C 1
ATOM 2448 O O . ARG B 1 132 ? -14.57 -13 -0.867 1 94.38 132 ARG B O 1
ATOM 2455 N N . VAL B 1 133 ? -16.391 -11.906 -1.518 1 93.38 133 VAL B N 1
ATOM 2456 C CA . VAL B 1 133 ? -17.344 -12.742 -0.791 1 93.38 133 VAL B CA 1
ATOM 2457 C C . VAL B 1 133 ? -18.453 -13.203 -1.734 1 93.38 133 VAL B C 1
ATOM 2459 O O . VAL B 1 133 ? -19.141 -12.375 -2.35 1 93.38 133 VAL B O 1
ATOM 2462 N N . SER B 1 134 ? -18.609 -14.453 -1.835 1 91.5 134 SER B N 1
ATOM 2463 C CA . SER B 1 134 ? -19.672 -14.977 -2.689 1 91.5 134 SER B CA 1
ATOM 2464 C C . SER B 1 134 ? -21.047 -14.75 -2.062 1 91.5 134 SER B C 1
ATOM 2466 O O . SER B 1 134 ? -21.156 -14.391 -0.887 1 91.5 134 SER B O 1
ATOM 2468 N N . VAL B 1 135 ? -22.031 -15.023 -2.873 1 91.56 135 VAL B N 1
ATOM 2469 C CA . VAL B 1 135 ? -23.406 -14.898 -2.396 1 91.56 135 VAL B CA 1
ATOM 2470 C C . VAL B 1 135 ? -23.641 -15.852 -1.225 1 91.56 135 VAL B C 1
ATOM 2472 O O . VAL B 1 135 ? -24.406 -15.539 -0.31 1 91.56 135 VAL B O 1
ATOM 2475 N N . ALA B 1 136 ? -23.016 -17.016 -1.196 1 92.62 136 ALA B N 1
ATOM 2476 C CA . ALA B 1 136 ? -23.156 -18.016 -0.15 1 92.62 136 ALA B CA 1
ATOM 2477 C C . ALA B 1 136 ? -22.297 -17.672 1.065 1 92.62 136 ALA B C 1
ATOM 2479 O O . ALA B 1 136 ? -22.234 -18.438 2.029 1 92.62 136 ALA B O 1
ATOM 2480 N N . GLY B 1 137 ? -21.547 -16.562 1.023 1 92.25 137 GLY B N 1
ATOM 2481 C CA . GLY B 1 137 ? -20.766 -16.109 2.164 1 92.25 137 GLY B CA 1
ATOM 2482 C C . GLY B 1 137 ? -19.344 -16.656 2.172 1 92.25 137 GLY B C 1
ATOM 2483 O O . GLY B 1 137 ? -18.625 -16.5 3.162 1 92.25 137 GLY B O 1
ATOM 2484 N N . VAL B 1 138 ? -19 -17.297 1.049 1 92.38 138 VAL B N 1
ATOM 2485 C CA . VAL B 1 138 ? -17.641 -17.859 0.965 1 92.38 138 VAL B CA 1
ATOM 2486 C C . VAL B 1 138 ? -16.641 -16.75 0.667 1 92.38 138 VAL B C 1
ATOM 2488 O O . VAL B 1 138 ? -16.812 -15.992 -0.286 1 92.38 138 VAL B O 1
ATOM 2491 N N . LYS B 1 139 ? -15.641 -16.688 1.48 1 93.44 139 LYS B N 1
ATOM 2492 C CA . LYS B 1 139 ? -14.586 -15.695 1.304 1 93.44 139 LYS B CA 1
ATOM 2493 C C . LYS B 1 139 ? -13.445 -16.25 0.454 1 93.44 139 LYS B C 1
ATOM 2495 O O . LYS B 1 139 ? -13.031 -17.391 0.636 1 93.44 139 LYS B O 1
ATOM 2500 N N . SER B 1 140 ? -13.016 -15.375 -0.504 1 94.19 140 SER B N 1
ATOM 2501 C CA . SER B 1 140 ? -11.938 -15.812 -1.383 1 94.19 140 SER B CA 1
ATOM 2502 C C . SER B 1 140 ? -11.086 -14.641 -1.847 1 94.19 140 SER B C 1
ATOM 2504 O O . SER B 1 140 ? -11.5 -13.484 -1.739 1 94.19 140 SER B O 1
ATOM 2506 N N . LEU B 1 141 ? -9.914 -14.969 -2.301 1 94.69 141 LEU B N 1
ATOM 2507 C CA . LEU B 1 141 ? -9.047 -14.055 -3.031 1 94.69 141 LEU B CA 1
ATOM 2508 C C . LEU B 1 141 ? -8.961 -14.438 -4.504 1 94.69 141 LEU B C 1
ATOM 2510 O O . LEU B 1 141 ? -8.523 -15.547 -4.832 1 94.69 141 LEU B O 1
ATOM 2514 N N . GLY B 1 142 ? -9.461 -13.555 -5.332 1 93.75 142 GLY B N 1
ATOM 2515 C CA . GLY B 1 142 ? -9.234 -13.695 -6.762 1 93.75 142 GLY B CA 1
ATOM 2516 C C . GLY B 1 142 ? -7.906 -13.125 -7.211 1 93.75 142 GLY B C 1
ATOM 2517 O O . GLY B 1 142 ? -7.387 -12.188 -6.605 1 93.75 142 GLY B O 1
ATOM 2518 N N . MET B 1 143 ? -7.395 -13.672 -8.32 1 93.75 143 MET B N 1
ATOM 2519 C CA . MET B 1 143 ? -6.105 -13.172 -8.789 1 93.75 143 MET B CA 1
ATOM 2520 C C . MET B 1 143 ? -6.059 -13.148 -10.312 1 93.75 143 MET B C 1
ATOM 2522 O O . MET B 1 143 ? -6.641 -14.016 -10.969 1 93.75 143 MET B O 1
ATOM 2526 N N . VAL B 1 144 ? -5.395 -12.211 -10.805 1 93.5 144 VAL B N 1
ATOM 2527 C CA . VAL B 1 144 ? -5 -12.141 -12.211 1 93.5 144 VAL B CA 1
ATOM 2528 C C . VAL B 1 144 ? -3.527 -11.75 -12.312 1 93.5 144 VAL B C 1
ATOM 2530 O O . VAL B 1 144 ? -3.059 -10.875 -11.586 1 93.5 144 VAL B O 1
ATOM 2533 N N . PHE B 1 145 ? -2.816 -12.453 -13.156 1 94.38 145 PHE B N 1
ATOM 2534 C CA . PHE B 1 145 ? -1.408 -12.203 -13.445 1 94.38 145 PHE B CA 1
ATOM 2535 C C . PHE B 1 145 ? -1.223 -11.719 -14.875 1 94.38 145 PHE B C 1
ATOM 2537 O O . PHE B 1 145 ? -1.853 -12.242 -15.797 1 94.38 145 PHE B O 1
ATOM 2544 N N . GLU B 1 146 ? -0.419 -10.648 -14.992 1 93.38 146 GLU B N 1
ATOM 2545 C CA . GLU B 1 146 ? -0.074 -10.125 -16.312 1 93.38 146 GLU B CA 1
ATOM 2546 C C . GLU B 1 146 ? 1.433 -9.93 -16.453 1 93.38 146 GLU B C 1
ATOM 2548 O O . GLU B 1 146 ? 2.057 -9.258 -15.625 1 93.38 146 GLU B O 1
ATOM 2553 N N . GLY B 1 147 ? 2.016 -10.516 -17.5 1 90.31 147 GLY B N 1
ATOM 2554 C CA . GLY B 1 147 ? 3.422 -10.312 -17.812 1 90.31 147 GLY B CA 1
ATOM 2555 C C . GLY B 1 147 ? 3.645 -9.445 -19.031 1 90.31 147 GLY B C 1
ATOM 2556 O O . GLY B 1 147 ? 3.01 -9.641 -20.078 1 90.31 147 GLY B O 1
ATOM 2557 N N . ASP B 1 148 ? 4.648 -8.453 -18.938 1 83.62 148 ASP B N 1
ATOM 2558 C CA . ASP B 1 148 ? 5.117 -7.598 -20.016 1 83.62 148 ASP B CA 1
ATOM 2559 C C . ASP B 1 148 ? 3.941 -6.996 -20.797 1 83.62 148 ASP B C 1
ATOM 2561 O O . ASP B 1 148 ? 3.971 -6.93 -22.016 1 83.62 148 ASP B O 1
ATOM 2565 N N . ASP B 1 149 ? 2.977 -6.656 -20.125 1 71 149 ASP B N 1
ATOM 2566 C CA . ASP B 1 149 ? 1.804 -6.035 -20.734 1 71 149 ASP B CA 1
ATOM 2567 C C . ASP B 1 149 ? 1.137 -6.98 -21.734 1 71 149 ASP B C 1
ATOM 2569 O O . ASP B 1 149 ? 0.551 -6.535 -22.719 1 71 149 ASP B O 1
ATOM 2573 N N . TYR B 1 150 ? 1.45 -8.18 -21.688 1 76.31 150 TYR B N 1
ATOM 2574 C CA . TYR B 1 150 ? 0.688 -9.164 -22.453 1 76.31 150 TYR B CA 1
ATOM 2575 C C . TYR B 1 150 ? -0.711 -9.336 -21.875 1 76.31 150 TYR B C 1
ATOM 2577 O O . TYR B 1 150 ? -1.135 -8.555 -21.016 1 76.31 150 TYR B O 1
ATOM 2585 N N . ASP B 1 151 ? -1.417 -10.445 -22.422 1 83.38 151 ASP B N 1
ATOM 2586 C CA . ASP B 1 151 ? -2.777 -10.734 -21.969 1 83.38 151 ASP B CA 1
ATOM 2587 C C . ASP B 1 151 ? -2.793 -11.195 -20.516 1 83.38 151 ASP B C 1
ATOM 2589 O O . ASP B 1 151 ? -1.833 -11.805 -20.047 1 83.38 151 ASP B O 1
ATOM 2593 N N . GLU B 1 152 ? -3.785 -10.844 -19.844 1 89.81 152 GLU B N 1
ATOM 2594 C CA . GLU B 1 152 ? -4.004 -11.297 -18.484 1 89.81 152 GLU B CA 1
ATOM 2595 C C . GLU B 1 152 ? -4.16 -12.812 -18.422 1 89.81 152 GLU B C 1
ATOM 2597 O O . GLU B 1 152 ? -4.66 -13.43 -19.359 1 89.81 152 GLU B O 1
ATOM 2602 N N . SER B 1 153 ? -3.666 -13.352 -17.328 1 90.56 153 SER B N 1
ATOM 2603 C CA . SER B 1 153 ? -3.939 -14.758 -17.047 1 90.56 153 SER B CA 1
ATOM 2604 C C . SER B 1 153 ? -5.426 -14.992 -16.812 1 90.56 153 SER B C 1
ATOM 2606 O O . SER B 1 153 ? -6.188 -14.047 -16.609 1 90.56 153 SER B O 1
ATOM 2608 N N . PRO B 1 154 ? -5.828 -16.297 -16.875 1 89.31 154 PRO B N 1
ATOM 2609 C CA . PRO B 1 154 ? -7.164 -16.594 -16.359 1 89.31 154 PRO B CA 1
ATOM 2610 C C . PRO B 1 154 ? -7.348 -16.188 -14.906 1 89.31 154 PRO B C 1
ATOM 2612 O O . PRO B 1 154 ? -6.375 -16.125 -14.148 1 89.31 154 PRO B O 1
ATOM 2615 N N . TYR B 1 155 ? -8.586 -15.906 -14.594 1 92.06 155 TYR B N 1
ATOM 2616 C CA . TYR B 1 155 ? -8.945 -15.539 -13.227 1 92.06 155 TYR B CA 1
ATOM 2617 C C . TYR B 1 155 ? -8.938 -16.766 -12.32 1 92.06 155 TYR B C 1
ATOM 2619 O O . TYR B 1 155 ? -9.617 -17.75 -12.602 1 92.06 155 TYR B O 1
ATOM 2627 N N . LEU B 1 156 ? -8.148 -16.766 -11.266 1 92.06 156 LEU B N 1
ATOM 2628 C CA . LEU B 1 156 ? -8.031 -17.859 -10.305 1 92.06 156 LEU B CA 1
ATOM 2629 C C . LEU B 1 156 ? -8.492 -17.422 -8.922 1 92.06 156 LEU B C 1
ATOM 2631 O O . LEU B 1 156 ? -8.461 -16.234 -8.594 1 92.06 156 LEU B O 1
ATOM 2635 N N . THR B 1 157 ? -8.914 -18.406 -8.117 1 92.25 157 THR B N 1
ATOM 2636 C CA . THR B 1 157 ? -9.422 -18.062 -6.789 1 92.25 157 THR B CA 1
ATOM 2637 C C . THR B 1 157 ? -8.844 -19 -5.727 1 92.25 157 THR B C 1
ATOM 2639 O O . THR B 1 157 ? -8.633 -20.188 -5.98 1 92.25 157 THR B O 1
ATOM 2642 N N . CYS B 1 158 ? -8.648 -18.422 -4.633 1 93.19 158 CYS B N 1
ATOM 2643 C CA . CYS B 1 158 ? -8.266 -19.125 -3.416 1 93.19 158 CYS B CA 1
ATOM 2644 C C . CYS B 1 158 ? -9.297 -18.906 -2.312 1 93.19 158 CYS B C 1
ATOM 2646 O O . CYS B 1 158 ? -9.57 -17.766 -1.932 1 93.19 158 CYS B O 1
ATOM 2648 N N . VAL B 1 159 ? -9.805 -19.984 -1.842 1 91.31 159 VAL B N 1
ATOM 2649 C CA . VAL B 1 159 ? -10.766 -19.859 -0.752 1 91.31 159 VAL B CA 1
ATOM 2650 C C . VAL B 1 159 ? -10.031 -19.656 0.569 1 91.31 159 VAL B C 1
ATOM 2652 O O . VAL B 1 159 ? -9.039 -20.344 0.841 1 91.31 159 VAL B O 1
ATOM 2655 N N . ILE B 1 160 ? -10.539 -18.75 1.325 1 91.75 160 ILE B N 1
ATOM 2656 C CA . ILE B 1 160 ? -9.914 -18.484 2.615 1 91.75 160 ILE B CA 1
ATOM 2657 C C . ILE B 1 160 ? -10.953 -18.578 3.725 1 91.75 160 ILE B C 1
ATOM 2659 O O . ILE B 1 160 ? -12.156 -18.453 3.469 1 91.75 160 ILE B O 1
ATOM 2663 N N . ASN B 1 161 ? -10.469 -18.828 4.898 1 90.69 161 ASN B N 1
ATOM 2664 C CA . ASN B 1 161 ? -11.375 -18.922 6.043 1 90.69 161 ASN B CA 1
ATOM 2665 C C . ASN B 1 161 ? -11.945 -17.547 6.418 1 90.69 161 ASN B C 1
ATOM 2667 O O . ASN B 1 161 ? -13.148 -17.406 6.605 1 90.69 161 ASN B O 1
ATOM 2671 N N . ASP B 1 162 ? -11.055 -16.625 6.625 1 93.25 162 ASP B N 1
ATOM 2672 C CA . ASP B 1 162 ? -11.438 -15.266 6.98 1 93.25 162 ASP B CA 1
ATOM 2673 C C . ASP B 1 162 ? -10.422 -14.25 6.465 1 93.25 162 ASP B C 1
ATOM 2675 O O . ASP B 1 162 ? -9.227 -14.539 6.406 1 93.25 162 ASP B O 1
ATOM 2679 N N . PHE B 1 163 ? -10.867 -13.102 6.137 1 93.5 163 PHE B N 1
ATOM 2680 C CA . PHE B 1 163 ? -9.984 -12.047 5.645 1 93.5 163 PHE B CA 1
ATOM 2681 C C . PHE B 1 163 ? -8.984 -11.641 6.719 1 93.5 163 PHE B C 1
ATOM 2683 O O . PHE B 1 163 ? -7.848 -11.281 6.41 1 93.5 163 PHE B O 1
ATOM 2690 N N . GLN B 1 164 ? -9.383 -11.664 7.906 1 92.19 164 GLN B N 1
ATOM 2691 C CA . GLN B 1 164 ? -8.539 -11.25 9.031 1 92.19 164 GLN B CA 1
ATOM 2692 C C . GLN B 1 164 ? -7.332 -12.172 9.172 1 92.19 164 GLN B C 1
ATOM 2694 O O . GLN B 1 164 ? -6.359 -11.82 9.852 1 92.19 164 GLN B O 1
ATOM 2699 N N . ASP B 1 165 ? -7.379 -13.289 8.531 1 93.06 165 ASP B N 1
ATOM 2700 C CA . ASP B 1 165 ? -6.309 -14.273 8.641 1 93.06 165 ASP B CA 1
ATOM 2701 C C . ASP B 1 165 ? -5.109 -13.883 7.781 1 93.06 165 ASP B C 1
ATOM 2703 O O . ASP B 1 165 ? -4.016 -14.43 7.949 1 93.06 165 ASP B O 1
ATOM 2707 N N . ILE B 1 166 ? -5.367 -13.039 6.848 1 94.44 166 ILE B N 1
ATOM 2708 C CA . ILE B 1 166 ? -4.305 -12.656 5.926 1 94.44 166 ILE B CA 1
ATOM 2709 C C . ILE B 1 166 ? -3.674 -11.344 6.375 1 94.44 166 ILE B C 1
ATOM 2711 O O . ILE B 1 166 ? -4.277 -10.273 6.23 1 94.44 166 ILE B O 1
ATOM 2715 N N . LYS B 1 167 ? -2.406 -11.438 6.82 1 92.88 167 LYS B N 1
ATOM 2716 C CA . LYS B 1 167 ? -1.767 -10.258 7.395 1 92.88 167 LYS B CA 1
ATOM 2717 C C . LYS B 1 167 ? -0.539 -9.852 6.586 1 92.88 167 LYS B C 1
ATOM 2719 O O . LYS B 1 167 ? 0.008 -8.766 6.785 1 92.88 167 LYS B O 1
ATOM 2724 N N . GLN B 1 168 ? -0.166 -10.805 5.703 1 94 168 GLN B N 1
ATOM 2725 C CA . GLN B 1 168 ? 1.075 -10.57 4.977 1 94 168 GLN B CA 1
ATOM 2726 C C . GLN B 1 168 ? 0.975 -11.07 3.539 1 94 168 GLN B C 1
ATOM 2728 O O . GLN B 1 168 ? 0.147 -11.938 3.234 1 94 168 GLN B O 1
ATOM 2733 N N . ILE B 1 169 ? 1.753 -10.477 2.721 1 94.69 169 ILE B N 1
ATOM 2734 C CA . ILE B 1 169 ? 2.061 -10.984 1.388 1 94.69 169 ILE B CA 1
ATOM 2735 C C . ILE B 1 169 ? 3.551 -11.305 1.287 1 94.69 169 ILE B C 1
ATOM 2737 O O . ILE B 1 169 ? 4.395 -10.438 1.535 1 94.69 169 ILE B O 1
ATOM 2741 N N . ILE B 1 170 ? 3.889 -12.484 0.903 1 94.38 170 ILE B N 1
ATOM 2742 C CA . ILE B 1 170 ? 5.285 -12.883 0.803 1 94.38 170 ILE B CA 1
ATOM 2743 C C . ILE B 1 170 ? 5.645 -13.156 -0.658 1 94.38 170 ILE B C 1
ATOM 2745 O O . ILE B 1 170 ? 5.102 -14.07 -1.277 1 94.38 170 ILE B O 1
ATOM 2749 N N . MET B 1 171 ? 6.473 -12.328 -1.174 1 94.62 171 MET B N 1
ATOM 2750 C CA . MET B 1 171 ? 7.07 -12.586 -2.482 1 94.62 171 MET B CA 1
ATOM 2751 C C . MET B 1 171 ? 8.266 -13.531 -2.359 1 94.62 171 MET B C 1
ATOM 2753 O O . MET B 1 171 ? 9.336 -13.125 -1.91 1 94.62 171 MET B O 1
ATOM 2757 N N . LYS B 1 172 ? 8.133 -14.688 -2.803 1 91.62 172 LYS B N 1
ATOM 2758 C CA . LYS B 1 172 ? 9.141 -15.719 -2.549 1 91.62 172 LYS B CA 1
ATOM 2759 C C . LYS B 1 172 ? 10.133 -15.812 -3.709 1 91.62 172 LYS B C 1
ATOM 2761 O O . LYS B 1 172 ? 11.195 -15.195 -3.68 1 91.62 172 LYS B O 1
ATOM 2766 N N . GLU B 1 173 ? 9.766 -16.578 -4.781 1 92.12 173 GLU B N 1
ATOM 2767 C CA . GLU B 1 173 ? 10.656 -16.828 -5.918 1 92.12 173 GLU B CA 1
ATOM 2768 C C . GLU B 1 173 ? 10.148 -16.125 -7.172 1 92.12 173 GLU B C 1
ATOM 2770 O O . GLU B 1 173 ? 8.969 -15.781 -7.266 1 92.12 173 GLU B O 1
ATOM 2775 N N . GLY B 1 174 ? 11.133 -15.883 -8.047 1 93.88 174 GLY B N 1
ATOM 2776 C CA . GLY B 1 174 ? 10.766 -15.398 -9.367 1 93.88 174 GLY B CA 1
ATOM 2777 C C . GLY B 1 174 ? 10.57 -13.898 -9.43 1 93.88 174 GLY B C 1
ATOM 2778 O O . GLY B 1 174 ? 10.078 -13.367 -10.43 1 93.88 174 GLY B O 1
ATOM 2779 N N . VAL B 1 175 ? 10.922 -13.234 -8.344 1 92.88 175 VAL B N 1
ATOM 2780 C CA . VAL B 1 175 ? 10.766 -11.781 -8.281 1 92.88 175 VAL B CA 1
ATOM 2781 C C . VAL B 1 175 ? 12.141 -11.117 -8.211 1 92.88 175 VAL B C 1
ATOM 2783 O O . VAL B 1 175 ? 12.914 -11.383 -7.293 1 92.88 175 VAL B O 1
ATOM 2786 N N . ALA B 1 176 ? 12.414 -10.25 -9.172 1 91.44 176 ALA B N 1
ATOM 2787 C CA . ALA B 1 176 ? 13.68 -9.508 -9.164 1 91.44 176 ALA B CA 1
ATOM 2788 C C . ALA B 1 176 ? 13.555 -8.227 -8.352 1 91.44 176 ALA B C 1
ATOM 2790 O O . ALA B 1 176 ? 14.398 -7.941 -7.496 1 91.44 176 ALA B O 1
ATOM 2791 N N . ASN B 1 177 ? 12.5 -7.48 -8.641 1 90.94 177 ASN B N 1
ATOM 2792 C CA . ASN B 1 177 ? 12.227 -6.227 -7.945 1 90.94 177 ASN B CA 1
ATOM 2793 C C . ASN B 1 177 ? 10.727 -5.969 -7.824 1 90.94 177 ASN B C 1
ATOM 2795 O O . ASN B 1 177 ? 9.953 -6.383 -8.68 1 90.94 177 ASN B O 1
ATOM 2799 N N . ILE B 1 178 ? 10.414 -5.359 -6.723 1 93.94 178 ILE B N 1
ATOM 2800 C CA . ILE B 1 178 ? 9.062 -4.828 -6.582 1 93.94 178 ILE B CA 1
ATOM 2801 C C . ILE B 1 178 ? 9.078 -3.32 -6.824 1 93.94 178 ILE B C 1
ATOM 2803 O O . ILE B 1 178 ? 9.859 -2.592 -6.203 1 93.94 178 ILE B O 1
ATOM 2807 N N . HIS B 1 179 ? 8.211 -2.859 -7.746 1 94.94 179 HIS B N 1
ATOM 2808 C CA . HIS B 1 179 ? 8.172 -1.447 -8.109 1 94.94 179 HIS B CA 1
ATOM 2809 C C . HIS B 1 179 ? 7.113 -0.699 -7.312 1 94.94 179 HIS B C 1
ATOM 2811 O O . HIS B 1 179 ? 7.328 0.444 -6.902 1 94.94 179 HIS B O 1
ATOM 2817 N N . SER B 1 180 ? 6 -1.373 -7.18 1 96.06 180 SER B N 1
ATOM 2818 C CA . SER B 1 180 ? 4.941 -0.676 -6.453 1 96.06 180 SER B CA 1
ATOM 2819 C C . SER B 1 180 ? 3.939 -1.66 -5.855 1 96.06 180 SER B C 1
ATOM 2821 O O . SER B 1 180 ? 3.816 -2.793 -6.328 1 96.06 180 SER B O 1
ATOM 2823 N N . LEU B 1 181 ? 3.311 -1.252 -4.812 1 96.94 181 LEU B N 1
ATOM 2824 C CA . LEU B 1 181 ? 2.221 -1.908 -4.098 1 96.94 181 LEU B CA 1
ATOM 2825 C C . LEU B 1 181 ? 1.061 -0.945 -3.873 1 96.94 181 LEU B C 1
ATOM 2827 O O . LEU B 1 181 ? 1.235 0.111 -3.26 1 96.94 181 LEU B O 1
ATOM 2831 N N . LYS B 1 182 ? -0.114 -1.331 -4.387 1 97.75 182 LYS B N 1
ATOM 2832 C CA . LYS B 1 182 ? -1.274 -0.449 -4.305 1 97.75 182 LYS B CA 1
ATOM 2833 C C . LYS B 1 182 ? -2.467 -1.167 -3.678 1 97.75 182 LYS B C 1
ATOM 2835 O O . LYS B 1 182 ? -2.785 -2.297 -4.055 1 97.75 182 LYS B O 1
ATOM 2840 N N . PHE B 1 183 ? -3.102 -0.494 -2.783 1 96.5 183 PHE B N 1
ATOM 2841 C CA . PHE B 1 183 ? -4.348 -0.934 -2.166 1 96.5 183 PHE B CA 1
ATOM 2842 C C . PHE B 1 183 ? -5.496 -0.011 -2.553 1 96.5 183 PHE B C 1
ATOM 2844 O O . PHE B 1 183 ? -5.434 1.198 -2.322 1 96.5 183 PHE B O 1
ATOM 2851 N N . GLU B 1 184 ? -6.52 -0.591 -3.09 1 96.5 184 GLU B N 1
ATOM 2852 C CA . GLU B 1 184 ? -7.73 0.149 -3.439 1 96.5 184 GLU B CA 1
ATOM 2853 C C . GLU B 1 184 ? -8.93 -0.333 -2.623 1 96.5 184 GLU B C 1
ATOM 2855 O O . GLU B 1 184 ? -9.266 -1.517 -2.652 1 96.5 184 GLU B O 1
ATOM 2860 N N . PHE B 1 185 ? -9.5 0.643 -2 1 92.5 185 PHE B N 1
ATOM 2861 C CA . PHE B 1 185 ? -10.586 0.323 -1.08 1 92.5 185 PHE B CA 1
ATOM 2862 C C . PHE B 1 185 ? -11.938 0.663 -1.698 1 92.5 185 PHE B C 1
ATOM 2864 O O . PHE B 1 185 ? -12.047 1.598 -2.494 1 92.5 185 PHE B O 1
ATOM 2871 N N . GLU B 1 186 ? -12.914 -0.243 -1.369 1 81.25 186 GLU B N 1
ATOM 2872 C CA . GLU B 1 186 ? -14.25 0.041 -1.867 1 81.25 186 GLU B CA 1
ATOM 2873 C C . GLU B 1 186 ? -14.805 1.332 -1.268 1 81.25 186 GLU B C 1
ATOM 2875 O O . GLU B 1 186 ? -14.555 1.633 -0.097 1 81.25 186 GLU B O 1
ATOM 2880 N N . GLN B 1 187 ? -15.344 2.18 -2.229 1 68.38 187 GLN B N 1
ATOM 2881 C CA . GLN B 1 187 ? -15.969 3.416 -1.77 1 68.38 187 GLN B CA 1
ATOM 2882 C C . GLN B 1 187 ? -17.344 3.145 -1.176 1 68.38 187 GLN B C 1
ATOM 2884 O O . GLN B 1 187 ? -18.109 2.334 -1.705 1 68.38 187 GLN B O 1
ATOM 2889 N N . ASN B 1 188 ? -17.484 3.066 0.089 1 51.47 188 ASN B N 1
ATOM 2890 C CA . ASN B 1 188 ? -18.875 3.012 0.528 1 51.47 188 ASN B CA 1
ATOM 2891 C C . ASN B 1 188 ? -19.703 4.121 -0.111 1 51.47 188 ASN B C 1
ATOM 2893 O O . ASN B 1 188 ? -19.359 5.297 -0.022 1 51.47 188 ASN B O 1
ATOM 2897 N N . HIS B 1 189 ? -20.312 3.969 -1.235 1 40.31 189 HIS B N 1
ATOM 2898 C CA . HIS B 1 189 ? -21.359 4.891 -1.653 1 40.31 189 HIS B CA 1
ATOM 2899 C C . HIS B 1 189 ? -22.422 5.027 -0.579 1 40.31 189 HIS B C 1
ATOM 2901 O O . HIS B 1 189 ? -22.703 4.074 0.157 1 40.31 189 HIS B O 1
#

Organism: Trichoplusia ni (NCBI:txid7111)

Radius of gyration: 35.47 Å; Cα contacts (8 Å, |Δi|>4): 782; chains: 2; bounding box: 172×125×49 Å

Nearest PDB structures (foldseek):
  3vkf-assembly5_D  TM=5.236E-01  e=3.358E-04  Bos taurus
  3wg4-assembly1_B  TM=4.908E-01  e=1.637E-02  Cyclocybe cylindracea
  5xfd-assembly1_B  TM=3.927E-01  e=2.910E-03  Cyclocybe cylindracea
  3wg3-assembly1_B  TM=3.924E-01  e=6.902E-03  Cyclocybe cylindracea
  3vkf-assembly5_D  TM=5.232E-01  e=5.330E-04  Bos taurus